Protein AF-A0AAN8EX16-F1 (afdb_monomer_lite)

Sequence (193 aa):
MLYLDGLKMSVTLWWCKFVRLVQGIEYEELHRLCTRYSKRKVLGVICAVIFVLYYLGISSGGEQLSKAGQCVRDRFKNWEQGVLDQSIGVDSSSVSFIGNGHIGVDINGELRVPSSASSVLDFGTGFKPFVDVEVTGTDSSAETTFTEFKAGRLRNIKCYVVDGECACVIRTSYAHRTKKELLVEEVKIVNPT

pLDDT: mean 81.12, std 16.57, range [33.16, 96.12]

InterPro domains:
  IPR018795 Uncharacterized protein KIAA2013-like [PF10222] (32-193)
  IPR018795 Uncharacterized protein KIAA2013-like [PTHR31386] (28-193)

Foldseek 3Di:
DPDPPVPVVVVVVVVVVVVVVVVPDDPVNVVVVCVVDDVVVVVVVVVVVVVVCVVVVVVPPPPPDDLQRVLQVVVCVVCVVCVVVVQKQKDVRAACKAAQLQWIQHNVQFIWGADPPDPDRIDTPPDRPDDDDDDPQFPDKDKMWMARNVVRKIWMWMWTQHPNDIKIWIWIWHQDNPPSPDTDIDIDIDDPD

Radius of gyration: 27.33 Å; chains: 1; bounding box: 47×54×84 Å

Organism: Trichostrongylus colubriformis (NCBI:txid6319)

Secondary structure (DSSP, 8-state):
---SHHHHHHHHHHHHHHHHHHHTS-HHHHHHHHHHS-HHHHHHHHHHHHHHHHHHHHHT------HHHHHHHHHHGGGHHHHHTT-EEEGGG----EE-SS-EE-TTS-EEEE-SSSSSSEEE-S---PPP---SS-SEEEEEEEEETTTTEEEEEEEEEETTEEEEEEEEEEE-SSSTT-EEEEEEEE---

Structure (mmCIF, N/CA/C/O backbone):
data_AF-A0AAN8EX16-F1
#
_entry.id   AF-A0AAN8EX16-F1
#
loop_
_atom_site.group_PDB
_atom_site.id
_atom_site.type_symbol
_atom_site.label_atom_id
_atom_site.label_alt_id
_atom_site.label_comp_id
_atom_site.label_asym_id
_atom_site.label_entity_id
_atom_site.label_seq_id
_atom_site.pdbx_PDB_ins_code
_atom_site.Cartn_x
_atom_site.Cartn_y
_atom_site.Cartn_z
_atom_site.occupancy
_atom_site.B_iso_or_equiv
_atom_site.auth_seq_id
_atom_site.auth_comp_id
_atom_site.auth_asym_id
_atom_site.auth_atom_id
_atom_site.pdbx_PDB_model_num
ATOM 1 N N . MET A 1 1 ? 4.136 -7.738 25.655 1.00 37.78 1 MET A N 1
ATOM 2 C CA . MET A 1 1 ? 4.006 -6.324 26.066 1.00 37.78 1 MET A CA 1
ATOM 3 C C . MET A 1 1 ? 2.597 -6.132 26.621 1.00 37.78 1 MET A C 1
ATOM 5 O O . MET A 1 1 ? 1.689 -5.757 25.900 1.00 37.78 1 MET A O 1
ATOM 9 N N . LEU A 1 2 ? 2.398 -6.545 27.875 1.00 34.28 2 LEU A N 1
ATOM 10 C CA . LEU A 1 2 ? 1.112 -6.597 28.584 1.00 34.28 2 LEU A CA 1
ATOM 11 C C . LEU A 1 2 ? 1.052 -5.407 29.546 1.00 34.28 2 LEU A C 1
ATOM 13 O O . LEU A 1 2 ? 1.485 -5.559 30.678 1.00 34.28 2 LEU A O 1
ATOM 17 N N . TYR A 1 3 ? 0.625 -4.218 29.109 1.00 34.28 3 TYR A N 1
ATOM 18 C CA . TYR A 1 3 ? 0.509 -3.074 30.035 1.00 34.28 3 TYR A CA 1
ATOM 19 C C . TYR A 1 3 ? -0.521 -1.993 29.649 1.00 34.28 3 TYR A C 1
ATOM 21 O O . TYR A 1 3 ? -0.420 -0.870 30.134 1.00 34.28 3 TYR A O 1
ATOM 29 N N . LEU A 1 4 ? -1.532 -2.291 28.816 1.00 37.19 4 LEU A N 1
ATOM 30 C CA . LEU A 1 4 ? -2.523 -1.275 28.398 1.00 37.19 4 LEU A CA 1
ATOM 31 C C . LEU A 1 4 ? -4.005 -1.621 28.632 1.00 37.19 4 LEU A C 1
ATOM 33 O O . LEU A 1 4 ? -4.840 -0.720 28.556 1.00 37.19 4 LEU A O 1
ATOM 37 N N . ASP A 1 5 ? -4.348 -2.844 29.044 1.00 36.97 5 ASP A N 1
ATOM 38 C CA . ASP A 1 5 ? -5.750 -3.198 29.344 1.00 36.97 5 ASP A CA 1
ATOM 39 C C . ASP A 1 5 ? -6.216 -2.771 30.750 1.00 36.97 5 ASP A C 1
ATOM 41 O O . ASP A 1 5 ? -7.412 -2.637 31.006 1.00 36.97 5 ASP A O 1
ATOM 45 N N . GLY A 1 6 ? -5.286 -2.453 31.658 1.00 33.16 6 GLY A N 1
ATOM 46 C CA . GLY A 1 6 ? -5.606 -2.023 33.026 1.00 33.16 6 GLY A CA 1
ATOM 47 C C . GLY A 1 6 ? -6.169 -0.598 33.147 1.00 33.16 6 GLY A C 1
ATOM 48 O O . GLY A 1 6 ? -6.842 -0.289 34.129 1.00 33.16 6 GLY A O 1
ATOM 49 N N . LEU A 1 7 ? -5.937 0.279 32.161 1.00 41.44 7 LEU A N 1
ATOM 50 C CA . LEU A 1 7 ? -6.370 1.682 32.244 1.00 41.44 7 LEU A CA 1
ATOM 51 C C . LEU A 1 7 ? -7.811 1.906 31.755 1.00 41.44 7 LEU A C 1
ATOM 53 O O . LEU A 1 7 ? -8.519 2.742 32.315 1.00 41.44 7 LEU A O 1
ATOM 57 N N . LYS A 1 8 ? -8.287 1.144 30.758 1.00 39.34 8 LYS A N 1
ATOM 58 C CA . LYS A 1 8 ? -9.652 1.298 30.210 1.00 39.34 8 LYS A CA 1
ATOM 59 C C . LYS A 1 8 ? -10.742 0.842 31.182 1.00 39.34 8 LYS A C 1
ATOM 61 O O . LYS A 1 8 ? -11.800 1.464 31.250 1.00 39.34 8 LYS A O 1
ATOM 66 N N . MET A 1 9 ? -10.470 -0.201 31.969 1.00 35.53 9 MET A N 1
ATOM 67 C CA . MET A 1 9 ? -11.416 -0.713 32.968 1.00 35.53 9 MET A CA 1
ATOM 68 C C . MET A 1 9 ? -11.512 0.200 34.204 1.00 35.53 9 MET A C 1
ATOM 70 O O . MET A 1 9 ? -12.530 0.215 34.887 1.00 35.53 9 MET A O 1
ATOM 74 N N . SER A 1 10 ? -10.482 1.016 34.459 1.00 53.75 10 SER A N 1
ATOM 75 C CA . SER A 1 10 ? -10.455 1.986 35.559 1.00 53.75 10 SER A CA 1
ATOM 76 C C . SER A 1 10 ? -11.430 3.144 35.332 1.00 53.75 10 SER A C 1
ATOM 78 O O . SER A 1 10 ? -12.204 3.476 36.226 1.00 53.75 10 SER A O 1
ATOM 80 N N . VAL A 1 11 ? -11.461 3.720 34.125 1.00 53.62 11 VAL A N 1
ATOM 81 C CA . VAL A 1 11 ? -12.208 4.959 33.836 1.00 53.62 11 VAL A CA 1
ATOM 82 C C . VAL A 1 11 ? -13.723 4.750 33.847 1.00 53.62 11 VAL A C 1
ATOM 84 O O . VAL A 1 11 ? -14.447 5.580 34.385 1.00 53.62 11 VAL A O 1
ATOM 87 N N . THR A 1 12 ? -14.224 3.632 33.318 1.00 57.03 12 THR A N 1
ATOM 88 C CA . THR A 1 12 ? -15.665 3.311 33.321 1.00 57.03 12 THR A CA 1
ATOM 89 C C . THR A 1 12 ? -16.183 3.007 34.726 1.00 57.03 12 THR A C 1
ATOM 91 O O . THR A 1 12 ? -17.258 3.479 35.101 1.00 57.03 12 THR A O 1
ATOM 94 N N . LEU A 1 13 ? -15.396 2.298 35.541 1.00 56.50 13 LEU A N 1
ATOM 95 C CA . LEU A 1 13 ? -15.676 2.092 36.965 1.00 56.50 13 LEU A CA 1
ATOM 96 C C . LEU A 1 13 ? -15.627 3.408 37.753 1.00 56.50 13 LEU A C 1
ATOM 98 O O . LEU A 1 13 ? -16.480 3.632 38.615 1.00 56.50 13 LEU A O 1
ATOM 102 N N . TRP A 1 14 ? -14.675 4.291 37.442 1.00 59.53 14 TRP A N 1
ATOM 103 C CA . TRP A 1 14 ? -14.586 5.627 38.035 1.00 59.53 14 TRP A CA 1
ATOM 104 C C . TRP A 1 14 ? -15.777 6.500 37.650 1.00 59.53 14 TRP A C 1
ATOM 106 O O . TRP A 1 14 ? -16.358 7.139 38.519 1.00 59.53 14 TRP A O 1
ATOM 116 N N . TRP A 1 15 ? -16.194 6.472 36.385 1.00 58.25 15 TRP A N 1
ATOM 117 C CA . TRP A 1 15 ? -17.336 7.233 35.888 1.00 58.25 15 TRP A CA 1
ATOM 118 C C . TRP A 1 15 ? -18.649 6.739 36.491 1.00 58.25 15 TRP A C 1
ATOM 120 O O . TRP A 1 15 ? -19.441 7.539 36.974 1.00 58.25 15 TRP A O 1
ATOM 130 N N . CYS A 1 16 ? -18.852 5.422 36.584 1.00 63.75 16 CYS A N 1
ATOM 131 C CA . CYS A 1 16 ? -20.027 4.860 37.252 1.00 63.75 16 CYS A CA 1
ATOM 132 C C . CYS A 1 16 ? -20.048 5.187 38.752 1.00 63.75 16 CYS A C 1
ATOM 134 O O . CYS A 1 16 ? -21.108 5.490 39.298 1.00 63.75 16 CYS A O 1
ATOM 136 N N . LYS A 1 17 ? -18.890 5.157 39.429 1.00 65.44 17 LYS A N 1
ATOM 137 C CA . LYS A 1 17 ? -18.785 5.586 40.831 1.00 65.44 17 LYS A CA 1
ATOM 138 C C . LYS A 1 17 ? -19.040 7.080 40.987 1.00 65.44 17 LYS A C 1
ATOM 140 O O . LYS A 1 17 ? -19.750 7.449 41.912 1.00 65.44 17 LYS A O 1
ATOM 145 N N . PHE A 1 18 ? -18.520 7.910 40.087 1.00 64.00 18 PHE A N 1
ATOM 146 C CA . PHE A 1 18 ? -18.718 9.356 40.085 1.00 64.00 18 PHE A CA 1
ATOM 147 C C . PHE A 1 18 ? -20.183 9.721 39.837 1.00 64.00 18 PHE A C 1
ATOM 149 O O . PHE A 1 18 ? -20.752 10.478 40.612 1.00 64.00 18 PHE A O 1
ATOM 156 N N . VAL A 1 19 ? -20.835 9.116 38.840 1.00 66.38 19 VAL A N 1
ATOM 157 C CA . VAL A 1 19 ? -22.266 9.315 38.560 1.00 66.38 19 VAL A CA 1
ATOM 158 C C . VAL A 1 19 ? -23.126 8.879 39.748 1.00 66.38 19 VAL A C 1
ATOM 160 O O . VAL A 1 19 ? -24.032 9.612 40.128 1.00 66.38 19 VAL A O 1
ATOM 163 N N . ARG A 1 20 ? -22.812 7.749 40.401 1.00 64.00 20 ARG A N 1
ATOM 164 C CA . ARG A 1 20 ? -23.506 7.330 41.634 1.00 64.00 20 ARG A CA 1
ATOM 165 C C . ARG A 1 20 ? -23.260 8.277 42.809 1.00 64.00 20 ARG A C 1
ATOM 167 O O . ARG A 1 20 ? -24.179 8.520 43.581 1.00 64.00 20 ARG A O 1
ATOM 174 N N . LEU A 1 21 ? -22.051 8.823 42.938 1.00 57.03 21 LEU A N 1
ATOM 175 C CA . LEU A 1 21 ? -21.720 9.829 43.951 1.00 57.03 21 LEU A CA 1
ATOM 176 C C . LEU A 1 21 ? -22.494 11.127 43.715 1.00 57.03 21 LEU A C 1
ATOM 178 O O . LEU A 1 21 ? -23.032 11.685 44.657 1.00 57.03 21 LEU A O 1
ATOM 182 N N . VAL A 1 22 ? -22.602 11.575 42.463 1.00 59.59 22 VAL A N 1
ATOM 183 C CA . VAL A 1 22 ? -23.343 12.788 42.090 1.00 59.59 22 VAL A CA 1
ATOM 184 C C . VAL A 1 22 ? -24.855 12.596 42.242 1.00 59.59 22 VAL A C 1
ATOM 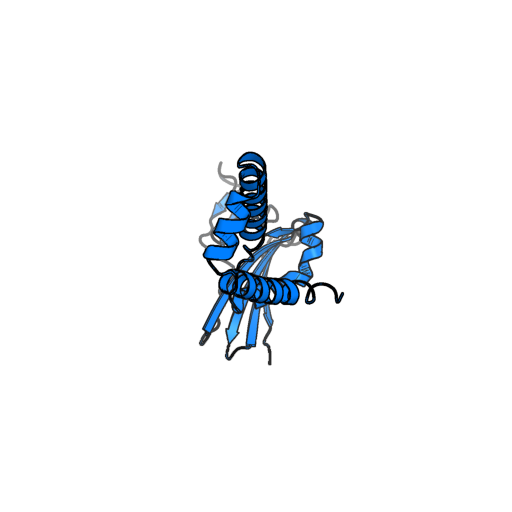186 O O . VAL A 1 22 ? -25.534 13.511 42.692 1.00 59.59 22 VAL A O 1
ATOM 189 N N . GLN A 1 23 ? -25.385 11.408 41.935 1.00 59.75 23 GLN A N 1
ATOM 190 C CA . GLN A 1 23 ? -26.802 11.078 42.139 1.00 59.75 23 GLN A CA 1
ATOM 191 C C . GLN A 1 23 ? -27.188 10.919 43.619 1.00 59.75 23 GLN A C 1
ATOM 193 O O . GLN A 1 23 ? -28.361 11.062 43.947 1.00 59.75 23 GLN A O 1
ATOM 198 N N . GLY A 1 24 ? -26.225 10.628 44.501 1.00 54.88 24 GLY A N 1
ATOM 199 C CA . GLY A 1 24 ? -26.438 10.503 45.946 1.00 54.88 24 GLY A CA 1
ATOM 200 C C . GLY A 1 24 ? -26.293 11.807 46.737 1.00 54.88 24 GLY A C 1
ATOM 201 O O . GLY A 1 24 ? -26.533 11.800 47.940 1.00 54.88 24 GLY A O 1
ATOM 202 N N . ILE A 1 25 ? -25.892 12.912 46.099 1.00 56.84 25 ILE A N 1
ATOM 203 C CA . ILE A 1 25 ? -25.796 14.217 46.761 1.00 56.84 25 ILE A CA 1
ATOM 204 C C . ILE A 1 25 ? -27.175 14.875 46.726 1.00 56.84 25 ILE A C 1
ATOM 206 O O . ILE A 1 25 ? -27.624 15.362 45.687 1.00 56.84 25 ILE A O 1
ATOM 210 N N . GLU A 1 26 ? -27.850 14.901 47.874 1.00 58.72 26 GLU A N 1
ATOM 211 C CA . GLU A 1 26 ? -29.081 15.668 48.044 1.00 58.72 26 GLU A CA 1
ATOM 212 C C . GLU A 1 26 ? -28.809 17.158 47.788 1.00 58.72 26 GLU A C 1
ATOM 214 O O . GLU A 1 26 ? -27.850 17.748 48.296 1.00 58.72 26 GLU A O 1
ATOM 219 N N . TYR A 1 27 ? -29.673 17.795 46.993 1.00 58.19 27 TYR A N 1
ATOM 220 C CA . TYR A 1 27 ? -29.536 19.198 46.585 1.00 58.19 27 TYR A CA 1
ATOM 221 C C . TYR A 1 27 ? -29.415 20.159 47.789 1.00 58.19 27 TYR A C 1
ATOM 223 O O . TYR A 1 27 ? -28.749 21.195 47.709 1.00 58.19 27 TYR A O 1
ATOM 231 N N . GLU A 1 28 ? -29.996 19.787 48.936 1.00 58.69 28 GLU A N 1
ATOM 232 C CA . GLU A 1 28 ? -29.883 20.531 50.193 1.00 58.69 28 GLU A CA 1
ATOM 233 C C . GLU A 1 28 ? -28.468 20.536 50.794 1.00 58.69 28 GLU A C 1
ATOM 235 O O . GLU A 1 28 ? -28.039 21.570 51.319 1.00 58.69 28 GLU A O 1
ATOM 240 N N . GLU A 1 29 ? -27.712 19.438 50.706 1.00 62.88 29 GLU A N 1
ATOM 241 C CA . GLU A 1 29 ? -26.330 19.392 51.206 1.00 62.88 29 GLU A CA 1
ATOM 242 C C . GLU A 1 29 ? -25.398 20.248 50.346 1.00 62.88 29 GLU A C 1
ATOM 244 O O . GLU A 1 29 ? -24.555 20.984 50.873 1.00 62.88 29 GLU A O 1
ATOM 249 N N . LEU A 1 30 ? -25.604 20.232 49.026 1.00 61.38 30 LEU A N 1
ATOM 250 C CA . LEU A 1 30 ? -24.857 21.067 48.087 1.00 61.38 30 LEU A CA 1
ATOM 251 C C . LEU A 1 30 ? -25.124 22.562 48.339 1.00 61.38 30 LEU A C 1
ATOM 253 O O . LEU A 1 30 ? -24.199 23.380 48.338 1.00 61.38 30 LEU A O 1
ATOM 257 N N . HIS A 1 31 ? -26.379 22.918 48.630 1.00 60.66 31 HIS A N 1
ATOM 258 C CA . HIS A 1 31 ? -26.771 24.285 48.967 1.00 60.66 31 HIS A CA 1
ATOM 259 C C . HIS A 1 31 ? -26.157 24.750 50.300 1.00 60.66 31 HIS A C 1
ATOM 261 O O . HIS A 1 31 ? -25.609 25.855 50.376 1.00 60.66 31 HIS A O 1
ATOM 267 N N . ARG A 1 32 ? -26.149 23.894 51.336 1.00 61.38 32 ARG A N 1
ATOM 268 C CA . ARG A 1 32 ? -25.500 24.200 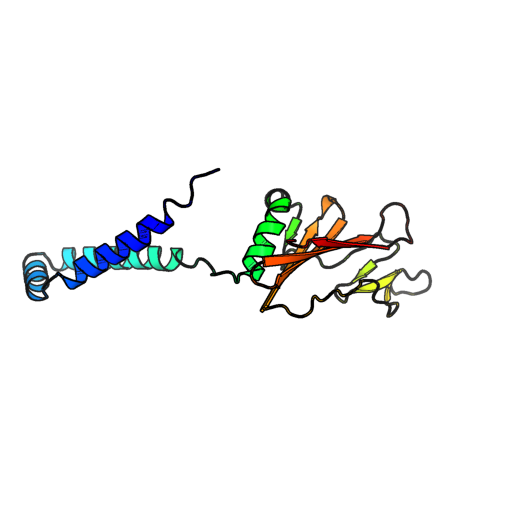52.627 1.00 61.38 32 ARG A CA 1
ATOM 269 C C . ARG A 1 32 ? -23.988 24.385 52.486 1.00 61.38 32 ARG A C 1
ATOM 271 O O . ARG A 1 32 ? -23.433 25.320 53.071 1.00 61.38 32 ARG A O 1
ATOM 278 N N . LEU A 1 33 ? -23.319 23.560 51.679 1.00 59.31 33 LEU A N 1
ATOM 279 C CA . LEU A 1 33 ? -21.891 23.714 51.381 1.00 59.31 33 LEU A CA 1
ATOM 280 C C . LEU A 1 33 ? -21.606 25.024 50.628 1.00 59.31 33 LEU A C 1
ATOM 282 O O . LEU A 1 33 ? -20.692 25.756 51.010 1.00 59.31 33 LEU A O 1
ATOM 286 N N . CYS A 1 34 ? -22.433 25.394 49.647 1.00 58.31 34 CYS A N 1
ATOM 287 C CA . CYS A 1 34 ? -22.319 26.674 48.938 1.00 58.31 34 CYS A CA 1
ATOM 288 C C . CYS A 1 34 ? -22.493 27.898 49.852 1.00 58.31 34 CYS A C 1
ATOM 290 O O . CYS A 1 34 ? -21.813 28.903 49.652 1.00 58.31 34 CYS A O 1
ATOM 292 N N . THR A 1 35 ? -23.350 27.827 50.876 1.00 61.25 35 THR A N 1
ATOM 293 C CA . THR A 1 35 ? -23.529 28.932 51.839 1.00 61.25 35 THR A CA 1
ATOM 294 C C . THR A 1 35 ? -22.402 29.064 52.868 1.00 61.25 35 THR A C 1
ATOM 296 O O . THR A 1 35 ? -22.185 30.154 53.394 1.00 61.25 35 THR A O 1
ATOM 299 N N . ARG A 1 36 ? -21.667 27.980 53.160 1.00 62.34 36 ARG A N 1
ATOM 300 C CA . ARG A 1 36 ? -20.617 27.957 54.196 1.00 62.34 36 ARG A CA 1
ATOM 301 C C . ARG A 1 36 ? -19.242 28.393 53.669 1.00 62.34 36 ARG A C 1
ATOM 303 O O . ARG A 1 36 ? -18.387 28.802 54.452 1.00 62.34 36 ARG A O 1
ATOM 310 N N . TYR A 1 37 ? -19.022 28.346 52.354 1.00 61.66 37 TYR A N 1
ATOM 311 C CA . TYR A 1 37 ? -17.766 28.748 51.718 1.00 61.66 37 TYR A CA 1
ATOM 312 C C . TYR A 1 37 ? -17.877 30.107 51.016 1.00 61.66 37 TYR A C 1
ATOM 314 O O . TYR A 1 37 ? -18.897 30.465 50.438 1.00 61.66 37 TYR A O 1
ATOM 322 N N . SER A 1 38 ? -16.787 30.882 51.031 1.00 72.56 38 SER A N 1
ATOM 323 C CA . SER A 1 38 ? -16.707 32.139 50.276 1.00 72.56 38 SER A CA 1
ATOM 324 C C . SER A 1 38 ? -16.980 31.883 48.791 1.00 72.56 38 SER A C 1
ATOM 326 O O . SER A 1 38 ? -16.349 31.005 48.197 1.00 72.56 38 SER A O 1
ATOM 328 N N . LYS A 1 39 ? -17.857 32.691 48.177 1.00 77.19 39 LYS A N 1
ATOM 329 C CA . LYS A 1 39 ? -18.249 32.608 46.753 1.00 77.19 39 LYS A CA 1
ATOM 330 C C . LYS A 1 39 ? -17.049 32.459 45.801 1.00 77.19 39 LYS A C 1
ATOM 332 O O . LYS A 1 39 ? -17.143 31.780 44.785 1.00 77.19 39 LYS A O 1
ATOM 337 N N . ARG A 1 40 ? -15.894 33.036 46.163 1.00 74.38 40 ARG A N 1
ATOM 338 C CA . ARG A 1 40 ? -14.637 32.954 45.395 1.00 74.38 40 ARG A CA 1
ATOM 339 C C . ARG A 1 40 ? -14.023 31.548 45.379 1.00 74.38 40 ARG A C 1
ATOM 341 O O . ARG A 1 40 ? -13.471 31.142 44.364 1.00 74.38 40 ARG A O 1
ATOM 348 N N . LYS A 1 41 ? -14.129 30.798 46.480 1.00 77.19 41 LYS A N 1
ATOM 349 C CA . LYS A 1 41 ? -13.607 29.424 46.585 1.00 77.19 41 LYS A CA 1
ATOM 350 C C . LYS A 1 41 ? -14.485 28.432 45.823 1.00 77.19 41 LYS A C 1
ATOM 352 O O . LYS A 1 41 ? -13.953 27.559 45.149 1.00 77.19 41 LYS A O 1
ATOM 357 N N . VAL A 1 42 ? -15.806 28.614 45.878 1.00 79.88 42 VAL A N 1
ATOM 358 C CA . VAL A 1 42 ? -16.767 27.784 45.130 1.00 79.88 42 VAL A CA 1
ATOM 359 C C . VAL A 1 42 ? -16.564 27.946 43.622 1.00 79.88 42 VAL A C 1
ATOM 361 O O . VAL A 1 42 ? -16.466 26.950 42.912 1.00 79.88 42 VAL A O 1
ATOM 364 N N . LEU A 1 43 ? -16.394 29.185 43.143 1.00 82.19 43 LEU A N 1
ATOM 365 C CA . LEU A 1 43 ? -16.099 29.450 41.732 1.00 82.19 43 LEU A CA 1
ATOM 366 C C . LEU A 1 43 ? -14.803 28.762 41.272 1.00 82.19 43 LEU A C 1
ATOM 368 O O . LEU A 1 43 ? -14.779 28.158 40.206 1.00 82.19 43 LEU A O 1
ATOM 372 N N . GLY A 1 44 ? -13.749 28.796 42.095 1.00 86.00 44 GLY A N 1
ATOM 373 C CA . GLY A 1 44 ? -12.485 28.119 41.792 1.00 86.00 44 GLY A CA 1
ATOM 374 C C . GLY A 1 44 ? -12.634 26.603 41.638 1.00 86.00 44 GLY A C 1
ATOM 375 O O . GLY A 1 44 ? -12.093 26.030 40.695 1.00 86.00 44 GLY A O 1
ATOM 376 N N . VAL A 1 45 ? -13.410 25.959 42.517 1.00 85.25 45 VAL A N 1
ATOM 377 C CA . VAL A 1 45 ? -13.681 24.513 42.434 1.00 85.25 45 VAL A CA 1
ATOM 378 C C . VAL A 1 45 ? -14.495 24.179 41.184 1.00 85.25 45 VAL A C 1
ATOM 380 O O . VAL A 1 45 ? -14.149 23.237 40.479 1.00 85.25 45 VAL A O 1
ATOM 383 N N . ILE A 1 46 ? -15.522 24.969 40.860 1.00 86.25 46 ILE A N 1
ATOM 384 C CA . ILE A 1 46 ? -16.329 24.764 39.647 1.00 86.25 46 ILE A CA 1
ATOM 385 C C . ILE A 1 46 ? -15.459 24.892 38.390 1.00 86.25 46 ILE A C 1
ATOM 387 O O . ILE A 1 46 ? -15.499 24.012 37.532 1.00 86.25 46 ILE A O 1
ATOM 391 N N . CYS A 1 47 ? -14.620 25.928 38.298 1.00 87.69 47 CYS A N 1
ATOM 392 C CA . CYS A 1 47 ? -13.702 26.099 37.170 1.00 87.69 47 CYS A CA 1
ATOM 393 C C . CYS A 1 47 ? -12.706 24.935 37.052 1.00 87.69 47 CYS A C 1
ATOM 395 O O . CYS A 1 47 ? -12.459 24.460 35.947 1.00 87.69 47 CYS A O 1
ATOM 397 N N . ALA A 1 48 ? -12.168 24.444 38.173 1.00 87.06 48 ALA A N 1
ATOM 398 C CA . ALA A 1 48 ? -11.266 23.295 38.177 1.00 87.06 48 ALA A CA 1
ATOM 399 C C . ALA A 1 48 ? -11.965 22.011 37.701 1.00 87.06 48 ALA A C 1
ATOM 401 O O . ALA A 1 48 ? -11.403 21.270 36.900 1.00 87.06 48 ALA A O 1
ATOM 402 N N . VAL A 1 49 ? -13.207 21.769 38.133 1.00 86.38 49 VAL A N 1
ATOM 403 C CA . VAL A 1 49 ? -14.003 20.619 37.679 1.00 86.38 49 VAL A CA 1
ATOM 404 C C . VAL A 1 49 ? -14.301 20.717 36.182 1.00 86.38 49 VAL A C 1
ATOM 406 O O . VAL A 1 49 ? -14.107 19.739 35.468 1.00 86.38 49 VAL A O 1
ATOM 409 N N . ILE A 1 50 ? -14.699 21.891 35.681 1.00 86.75 50 ILE A N 1
ATOM 410 C CA . ILE A 1 50 ? -14.936 22.109 34.244 1.00 86.75 50 ILE A CA 1
ATOM 411 C C . ILE A 1 50 ? -13.651 21.881 33.442 1.00 86.75 50 ILE A C 1
ATOM 413 O O . ILE A 1 50 ? -13.692 21.213 32.414 1.00 86.75 50 ILE A O 1
ATOM 417 N N . PHE A 1 51 ? -12.509 22.379 33.918 1.00 86.25 51 PHE A N 1
ATOM 418 C CA . PHE A 1 51 ? -11.214 22.175 33.268 1.00 86.25 51 PHE A CA 1
ATOM 419 C C . PHE A 1 51 ? -10.842 20.689 33.205 1.00 86.25 51 PHE A C 1
ATOM 421 O O . PHE A 1 51 ? -10.462 20.191 32.149 1.00 86.25 51 PHE A O 1
ATOM 428 N N . VAL A 1 52 ? -11.023 19.951 34.304 1.00 86.19 52 VAL A N 1
ATOM 429 C CA . VAL A 1 52 ? -10.775 18.503 34.340 1.00 86.19 52 VAL A CA 1
ATOM 430 C C . VAL A 1 52 ? -11.714 17.759 33.388 1.00 86.19 52 VAL A C 1
ATOM 432 O O . VAL A 1 52 ? -11.255 16.914 32.625 1.00 86.19 52 VAL A O 1
ATOM 435 N N . LEU A 1 53 ? -13.006 18.095 33.366 1.00 81.00 53 LEU A N 1
ATOM 436 C CA . LEU A 1 53 ? -13.972 17.479 32.453 1.00 81.00 53 LEU A CA 1
ATOM 437 C C . LEU A 1 53 ? -13.687 17.813 30.984 1.00 81.00 53 LEU A C 1
ATOM 439 O O . LEU A 1 53 ? -13.834 16.942 30.134 1.00 81.00 53 LEU A O 1
ATOM 443 N N . TYR A 1 54 ? -13.234 19.030 30.685 1.00 82.88 54 TYR A N 1
ATOM 444 C CA . TYR A 1 54 ? -12.826 19.437 29.341 1.00 82.88 54 TYR A CA 1
ATOM 445 C C . TYR A 1 54 ? -11.621 18.619 28.854 1.00 82.88 54 TYR A C 1
ATOM 447 O O . TYR A 1 54 ? -11.650 18.060 27.759 1.00 82.88 54 TYR A O 1
ATOM 455 N N . TYR A 1 55 ? -10.597 18.461 29.698 1.00 78.38 55 TYR A N 1
ATOM 456 C CA . TYR A 1 55 ? -9.420 17.651 29.371 1.00 78.38 55 TYR A CA 1
ATOM 457 C C . TYR A 1 55 ? -9.737 16.157 29.245 1.00 78.38 55 TYR A C 1
ATOM 459 O O . TYR A 1 55 ? -9.234 15.492 28.340 1.00 78.38 55 TYR A O 1
ATOM 467 N N . LEU A 1 56 ? -10.587 15.618 30.122 1.00 73.62 56 LEU A N 1
ATOM 468 C CA . LEU A 1 56 ? -10.992 14.212 30.061 1.00 73.62 56 LEU A CA 1
ATOM 469 C C . LEU A 1 56 ? -11.927 13.928 28.877 1.00 73.62 56 LEU A C 1
ATOM 471 O O . LEU A 1 56 ? -11.792 12.886 28.238 1.00 73.62 56 LEU A O 1
ATOM 475 N N . GLY A 1 57 ? -12.828 14.857 28.547 1.00 64.00 57 GLY A N 1
ATOM 476 C CA . GLY A 1 57 ? -13.742 14.745 27.411 1.00 64.00 57 GLY A CA 1
ATOM 477 C C . GLY A 1 57 ? -13.002 14.704 26.075 1.00 64.00 57 GLY A C 1
ATOM 478 O O . GLY A 1 57 ? -13.271 13.827 25.257 1.00 64.00 57 GLY A O 1
ATOM 479 N N . ILE A 1 58 ? -12.002 15.572 25.894 1.00 60.94 58 ILE A N 1
ATOM 480 C CA . ILE A 1 58 ? -11.173 15.617 24.677 1.00 60.94 58 ILE A CA 1
ATOM 481 C C . ILE A 1 58 ? -10.264 14.385 24.555 1.00 60.94 58 ILE A C 1
ATOM 483 O O . ILE A 1 58 ? -10.025 13.904 23.452 1.00 60.94 58 ILE A O 1
ATOM 487 N N . SER A 1 59 ? -9.804 13.817 25.673 1.00 54.69 59 SER A N 1
ATOM 488 C CA . SER A 1 59 ? -8.928 12.633 25.670 1.00 54.69 59 SER A CA 1
ATOM 489 C C . SER A 1 59 ? -9.660 11.316 25.348 1.00 54.69 59 SER A C 1
ATOM 491 O O . SER A 1 59 ? -9.036 10.307 25.027 1.00 54.69 59 SER A O 1
ATOM 493 N N . SER A 1 60 ? -10.997 11.301 25.408 1.00 52.44 60 SER A N 1
ATOM 494 C CA . SER A 1 60 ? -11.801 10.083 25.214 1.00 52.44 60 SER A CA 1
ATOM 495 C C . SER A 1 60 ? -12.183 9.773 23.760 1.00 52.44 60 SER A C 1
ATOM 497 O O . SER A 1 60 ? -12.836 8.760 23.507 1.00 52.44 60 SER A O 1
ATOM 499 N N . GLY A 1 61 ? -11.744 10.593 22.800 1.00 44.09 61 GLY A N 1
ATOM 500 C CA . GLY A 1 61 ? -11.957 10.394 21.364 1.00 44.09 61 GLY A CA 1
ATOM 501 C C . GLY A 1 61 ? -11.116 9.259 20.773 1.00 44.09 61 GLY A C 1
ATOM 502 O O . GLY A 1 61 ? -10.343 9.472 19.848 1.00 44.09 61 GLY A O 1
ATOM 503 N N . GLY A 1 62 ? -11.225 8.046 21.314 1.00 52.53 62 GLY A N 1
ATOM 504 C CA . GLY A 1 62 ? -10.732 6.858 20.630 1.00 52.53 62 GLY A CA 1
ATOM 505 C C . GLY A 1 62 ? -11.712 6.502 19.520 1.00 52.53 62 GLY A C 1
ATOM 506 O O . GLY A 1 62 ? -12.809 6.040 19.823 1.00 52.53 62 GLY A O 1
ATOM 507 N N . GLU A 1 63 ? -11.337 6.716 18.257 1.00 56.47 63 GLU A N 1
ATOM 508 C CA . GLU A 1 63 ? -12.135 6.263 17.115 1.00 56.47 63 GLU A CA 1
ATOM 509 C C . GLU A 1 63 ? -12.497 4.781 17.294 1.00 56.47 63 GLU A C 1
ATOM 511 O O . GLU A 1 63 ? -11.624 3.909 17.380 1.00 56.47 63 GLU A O 1
ATOM 516 N N . GLN A 1 64 ? -13.795 4.484 17.384 1.00 65.69 64 GLN A N 1
ATOM 517 C CA . GLN A 1 64 ? -14.279 3.112 17.308 1.00 65.69 64 GLN A CA 1
ATOM 518 C C . GLN A 1 64 ? -14.076 2.626 15.874 1.00 65.69 64 GLN A C 1
ATOM 520 O O . GLN A 1 64 ? -14.888 2.899 14.994 1.00 65.69 64 GLN A O 1
ATOM 525 N N . LEU A 1 65 ? -12.978 1.908 15.628 1.00 80.50 65 LEU A N 1
ATOM 526 C CA . LEU A 1 65 ? -12.781 1.251 14.342 1.00 80.50 65 LEU A CA 1
ATOM 527 C C . LEU A 1 65 ? -13.789 0.116 14.179 1.00 80.50 65 LEU A C 1
ATOM 529 O O . LEU A 1 65 ? -13.991 -0.683 15.101 1.00 80.50 65 LEU A O 1
ATOM 533 N N . SER A 1 66 ? -14.352 0.019 12.973 1.00 89.62 66 SER A N 1
ATOM 534 C CA . SER A 1 66 ? -15.125 -1.140 12.528 1.00 89.62 66 SER A CA 1
ATOM 535 C C . SER A 1 66 ? -14.302 -2.426 12.674 1.00 89.62 66 SER A C 1
ATOM 537 O O . SER A 1 66 ? -13.070 -2.383 12.690 1.00 89.62 66 SER A O 1
ATOM 539 N N . LYS A 1 67 ? -14.963 -3.589 12.749 1.00 90.88 67 LYS A N 1
ATOM 540 C CA . LYS A 1 67 ? -14.265 -4.887 12.804 1.00 90.88 67 LYS A CA 1
ATOM 541 C C . LYS A 1 67 ? -13.281 -5.052 11.639 1.00 90.88 67 LYS A C 1
ATOM 543 O O . LYS A 1 67 ? -12.125 -5.382 11.871 1.00 90.88 67 LYS A O 1
ATOM 548 N N . ALA A 1 68 ? -13.697 -4.719 10.414 1.00 91.94 68 ALA A N 1
ATOM 549 C CA . ALA A 1 68 ? -12.805 -4.732 9.255 1.00 91.94 68 ALA A CA 1
ATOM 550 C C . ALA A 1 68 ? -11.615 -3.769 9.425 1.00 91.94 68 ALA A C 1
ATOM 552 O O . ALA A 1 68 ? -10.481 -4.131 9.119 1.00 91.94 68 ALA A O 1
ATOM 553 N N . GLY A 1 69 ? -11.841 -2.570 9.975 1.00 93.06 69 GLY A N 1
ATOM 554 C CA . GLY A 1 69 ? -10.772 -1.618 10.287 1.00 93.06 69 GLY A CA 1
ATOM 555 C C . GLY A 1 69 ? -9.784 -2.149 11.331 1.00 93.06 69 GLY A C 1
ATOM 556 O O . GLY A 1 69 ? -8.581 -1.918 11.216 1.00 93.06 69 GLY A O 1
ATOM 557 N N . GLN A 1 70 ? -10.263 -2.910 12.319 1.00 93.00 70 GLN A N 1
ATOM 558 C CA . GLN A 1 70 ? -9.403 -3.613 13.275 1.00 93.00 70 GLN A CA 1
ATOM 559 C C . GLN A 1 70 ? -8.572 -4.698 12.577 1.00 93.00 70 GLN A C 1
ATOM 561 O O . GLN A 1 70 ? -7.361 -4.720 12.778 1.00 93.00 70 GLN A O 1
ATOM 566 N N . CYS A 1 71 ? -9.167 -5.501 11.682 1.00 93.31 71 CYS A N 1
ATOM 567 C CA . CYS A 1 71 ? -8.436 -6.491 10.877 1.00 93.31 71 CYS A CA 1
ATOM 568 C C . CYS A 1 71 ? -7.299 -5.840 10.069 1.00 93.31 71 CYS A C 1
ATOM 570 O O . CYS A 1 71 ? -6.162 -6.318 10.080 1.00 93.31 71 CYS A O 1
ATOM 572 N N . VAL A 1 72 ? -7.592 -4.724 9.386 1.00 94.75 72 VAL A N 1
ATOM 573 C CA . VAL A 1 72 ? -6.589 -3.968 8.621 1.00 94.75 72 VAL A CA 1
ATOM 574 C C . VAL A 1 72 ? -5.475 -3.481 9.540 1.00 94.75 72 VAL A C 1
ATOM 576 O O . VAL A 1 72 ? -4.302 -3.706 9.246 1.00 94.75 72 VAL A O 1
ATOM 579 N N . ARG A 1 73 ? -5.826 -2.861 10.672 1.00 93.31 73 ARG A N 1
ATOM 580 C CA . ARG A 1 73 ? -4.857 -2.350 11.647 1.00 93.31 73 ARG A CA 1
ATOM 581 C C . ARG A 1 73 ? -3.966 -3.460 12.196 1.00 93.31 73 ARG A C 1
ATOM 583 O O . ARG A 1 73 ? -2.751 -3.293 12.243 1.00 93.31 73 ARG A O 1
ATOM 590 N N . ASP A 1 74 ? -4.546 -4.589 12.587 1.00 92.81 74 ASP A N 1
ATOM 591 C CA . ASP A 1 74 ? -3.797 -5.730 13.108 1.00 92.81 74 ASP A CA 1
ATOM 592 C C . ASP A 1 74 ? -2.845 -6.298 12.065 1.00 92.81 74 ASP A C 1
ATOM 594 O O . ASP A 1 74 ? -1.706 -6.645 12.384 1.00 92.81 74 ASP A O 1
ATOM 598 N N . ARG A 1 75 ? -3.261 -6.319 10.796 1.00 92.56 75 ARG A N 1
ATOM 599 C CA . ARG A 1 75 ? -2.374 -6.730 9.715 1.00 92.56 75 ARG A CA 1
ATOM 600 C C . ARG A 1 75 ? -1.260 -5.717 9.477 1.00 92.56 75 ARG A C 1
ATOM 602 O O . ARG A 1 75 ? -0.109 -6.120 9.293 1.00 92.56 75 ARG A O 1
ATOM 609 N N . PHE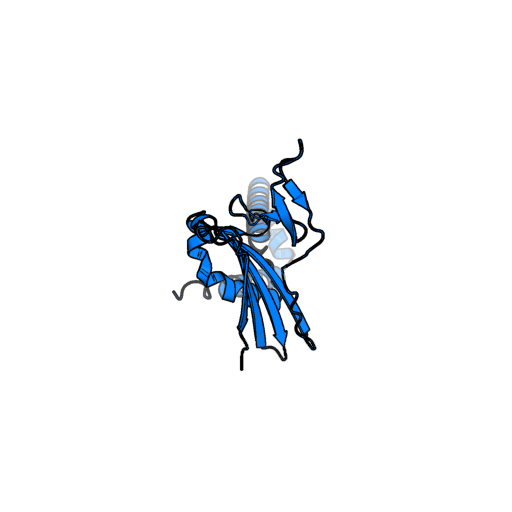 A 1 76 ? -1.590 -4.430 9.519 1.00 93.50 76 PHE A N 1
ATOM 610 C CA . PHE A 1 76 ? -0.671 -3.322 9.293 1.00 93.50 76 PHE A CA 1
ATOM 611 C C . PHE A 1 76 ? 0.426 -3.207 10.365 1.00 93.50 76 PHE A C 1
ATOM 613 O O . PHE A 1 76 ? 1.517 -2.739 10.052 1.00 93.50 76 PHE A O 1
ATOM 620 N N . LYS A 1 77 ? 0.217 -3.727 11.586 1.00 93.12 77 LYS A N 1
ATOM 621 C CA . LYS A 1 77 ? 1.232 -3.748 12.666 1.00 93.12 77 LYS A CA 1
ATOM 622 C C . LYS A 1 77 ? 2.600 -4.290 12.237 1.00 93.12 77 LYS A C 1
ATOM 624 O O . LYS A 1 77 ? 3.621 -3.841 12.745 1.00 93.12 77 LYS A O 1
ATOM 629 N N . ASN A 1 78 ? 2.650 -5.202 11.262 1.00 90.00 78 ASN A N 1
ATOM 630 C CA . ASN A 1 78 ? 3.918 -5.732 10.738 1.00 90.00 78 ASN A CA 1
ATOM 631 C C . ASN A 1 78 ? 4.806 -4.663 10.066 1.00 90.00 78 ASN A C 1
ATOM 633 O O . ASN A 1 78 ? 5.991 -4.902 9.851 1.00 90.00 78 ASN A O 1
ATOM 637 N N . TRP A 1 79 ? 4.243 -3.499 9.738 1.00 91.81 79 TRP A N 1
ATOM 638 C CA . TRP A 1 79 ? 4.912 -2.375 9.084 1.00 91.81 79 TRP A CA 1
ATOM 639 C C . TRP A 1 79 ? 5.009 -1.127 9.972 1.00 91.81 79 TRP A C 1
ATOM 641 O O . TRP A 1 79 ? 5.552 -0.116 9.535 1.00 91.81 79 TRP A O 1
ATOM 651 N N . GLU A 1 80 ? 4.546 -1.192 11.223 1.00 89.88 80 GLU A N 1
ATOM 652 C CA . GLU A 1 80 ? 4.503 -0.044 12.140 1.00 89.88 80 GLU A CA 1
ATOM 653 C C . GLU A 1 80 ? 5.895 0.548 12.395 1.00 89.88 80 GLU A C 1
ATOM 655 O O . GLU A 1 80 ? 6.067 1.766 12.368 1.00 89.88 80 GLU A O 1
ATOM 660 N N . GLN A 1 81 ? 6.917 -0.306 12.516 1.00 89.25 81 GLN A N 1
ATOM 661 C CA . GLN A 1 81 ? 8.302 0.150 12.626 1.00 89.25 81 GLN A CA 1
ATOM 662 C C . GLN A 1 81 ? 8.709 1.009 11.421 1.00 89.25 81 GLN A C 1
ATOM 664 O O . GLN A 1 81 ? 9.270 2.083 11.584 1.00 89.25 81 GLN A O 1
ATOM 669 N N . GLY A 1 82 ? 8.353 0.596 10.202 1.00 86.56 82 GLY A N 1
ATOM 670 C CA . GLY A 1 82 ? 8.690 1.351 8.996 1.00 86.56 82 GLY A CA 1
ATOM 671 C C . GLY A 1 82 ? 8.035 2.736 8.937 1.00 86.56 82 GLY A C 1
ATOM 672 O O . GLY A 1 82 ? 8.620 3.646 8.342 1.00 86.56 82 GLY A O 1
ATOM 673 N N . VAL A 1 83 ? 6.868 2.904 9.569 1.00 89.19 83 VAL A N 1
ATOM 674 C CA . VAL A 1 83 ? 6.185 4.200 9.728 1.00 89.19 83 VAL A CA 1
ATOM 675 C C . VAL A 1 83 ? 6.937 5.090 10.716 1.00 89.19 83 VAL A C 1
ATOM 677 O O . VAL A 1 83 ? 7.191 6.254 10.409 1.00 89.19 83 VAL A O 1
ATOM 680 N N . LEU A 1 84 ? 7.349 4.545 11.867 1.00 89.62 84 LEU A N 1
ATOM 681 C CA . LEU A 1 84 ? 8.149 5.273 12.864 1.00 89.62 84 LEU A CA 1
ATOM 682 C C . LEU A 1 84 ? 9.481 5.756 12.276 1.00 89.62 84 LEU A C 1
ATOM 684 O O . LEU A 1 84 ? 9.916 6.875 12.541 1.00 89.62 84 LEU A O 1
ATOM 688 N N . ASP A 1 85 ? 10.078 4.940 11.410 1.00 92.38 85 ASP A N 1
ATOM 689 C CA . ASP A 1 85 ? 11.336 5.228 10.724 1.00 92.38 85 ASP A CA 1
ATOM 690 C C . ASP A 1 85 ? 11.172 6.195 9.530 1.00 92.38 85 ASP A C 1
ATOM 692 O O . ASP A 1 85 ? 12.131 6.415 8.786 1.00 92.38 85 ASP A O 1
ATOM 696 N N . GLN A 1 86 ? 9.956 6.706 9.279 1.00 87.56 86 GLN A N 1
ATOM 697 C CA . GLN A 1 86 ? 9.583 7.533 8.116 1.00 87.56 86 GLN A CA 1
ATOM 698 C C . GLN A 1 86 ? 9.920 6.895 6.756 1.00 87.56 86 GLN A C 1
ATOM 700 O O . GLN A 1 86 ? 10.058 7.565 5.734 1.00 87.56 86 GLN A O 1
ATOM 705 N N . SER A 1 87 ? 10.057 5.570 6.725 1.00 90.06 87 SER A N 1
ATOM 706 C CA . SER A 1 87 ? 10.316 4.809 5.501 1.00 90.06 87 SER A CA 1
ATOM 707 C C . SER A 1 87 ? 9.037 4.378 4.785 1.00 90.06 87 SER A C 1
ATOM 709 O O . SER A 1 87 ? 9.106 3.925 3.639 1.00 90.06 87 SER A O 1
ATOM 711 N N . ILE A 1 88 ? 7.891 4.544 5.452 1.00 94.12 88 ILE A N 1
ATOM 712 C CA . ILE A 1 88 ? 6.558 4.225 4.957 1.00 94.12 88 ILE A CA 1
ATOM 713 C C . ILE A 1 88 ? 5.654 5.452 5.082 1.00 94.12 88 ILE A C 1
ATOM 715 O O . ILE A 1 88 ? 5.519 6.007 6.169 1.00 94.12 88 ILE A O 1
ATOM 719 N N . GLY A 1 89 ? 5.022 5.844 3.976 1.00 91.56 89 GLY A N 1
ATOM 720 C CA . GLY A 1 89 ? 3.946 6.837 3.953 1.00 91.56 89 GLY A CA 1
ATOM 721 C C . GLY A 1 89 ? 2.593 6.138 3.908 1.00 91.56 89 GLY A C 1
ATOM 722 O O . GLY A 1 89 ? 2.397 5.270 3.063 1.00 91.56 89 GLY A O 1
ATOM 723 N N . VAL A 1 90 ? 1.676 6.493 4.804 1.00 91.81 90 VAL A N 1
ATOM 724 C CA . VAL A 1 90 ? 0.344 5.880 4.955 1.00 91.81 90 VAL A CA 1
ATOM 725 C C . VAL A 1 90 ? -0.737 6.874 4.540 1.00 91.81 90 VAL A C 1
ATOM 727 O O . VAL A 1 90 ? -0.627 8.066 4.847 1.00 91.81 90 VAL A O 1
ATOM 730 N N . ASP A 1 91 ? -1.762 6.385 3.846 1.00 84.44 91 ASP A N 1
ATOM 731 C CA . ASP A 1 91 ? -2.944 7.128 3.400 1.00 84.44 91 ASP A CA 1
ATOM 732 C C . ASP A 1 91 ? -2.578 8.475 2.749 1.00 84.44 91 ASP A C 1
ATOM 734 O O . ASP A 1 91 ? -2.000 8.494 1.663 1.00 84.44 91 ASP A O 1
ATOM 738 N N . SER A 1 92 ? -2.838 9.609 3.406 1.00 84.75 92 SER A N 1
ATOM 739 C CA . SER A 1 92 ? -2.558 10.953 2.871 1.00 84.75 92 SER A CA 1
ATOM 740 C C . SER A 1 92 ? -1.071 11.254 2.657 1.00 84.75 92 SER A C 1
ATOM 742 O O . SER A 1 92 ? -0.728 12.119 1.856 1.00 84.75 92 SER A O 1
ATOM 744 N N . SER A 1 93 ? -0.187 10.543 3.359 1.00 85.19 93 SER A N 1
ATOM 745 C CA . SER A 1 93 ? 1.267 10.626 3.174 1.00 85.19 93 SER A CA 1
ATOM 746 C C . SER A 1 93 ? 1.809 9.572 2.204 1.00 85.19 93 SER A C 1
ATOM 748 O O . SER A 1 93 ? 3.001 9.573 1.893 1.00 85.19 93 SER A O 1
ATOM 750 N N . SER A 1 94 ? 0.953 8.664 1.724 1.00 89.12 94 SER A N 1
ATOM 751 C CA . SER A 1 94 ? 1.319 7.696 0.694 1.00 89.12 94 SER A CA 1
ATOM 752 C C . SER A 1 94 ? 1.382 8.366 -0.678 1.00 89.12 94 SER A C 1
ATOM 754 O O . SER A 1 94 ? 0.643 9.300 -0.988 1.00 89.12 94 SER A O 1
ATOM 756 N N . VAL A 1 95 ? 2.280 7.870 -1.524 1.00 88.81 95 VAL A N 1
ATOM 757 C CA . VAL A 1 95 ? 2.386 8.290 -2.921 1.00 88.81 95 VAL A CA 1
ATOM 758 C C . VAL A 1 95 ? 1.921 7.133 -3.790 1.00 88.81 95 VAL A C 1
ATOM 760 O O . VAL A 1 95 ? 2.605 6.114 -3.901 1.00 88.81 95 VAL A O 1
ATOM 763 N N . SER A 1 96 ? 0.759 7.310 -4.419 1.00 86.88 96 SER A N 1
ATOM 764 C CA . SER A 1 96 ? 0.131 6.338 -5.326 1.00 86.88 96 SER A CA 1
ATOM 765 C C . SER A 1 96 ? 0.721 6.422 -6.739 1.00 86.88 96 SER A C 1
ATOM 767 O O . SER A 1 96 ? 0.005 6.546 -7.723 1.00 86.88 96 SER A O 1
ATOM 769 N N . PHE A 1 97 ? 2.050 6.414 -6.831 1.00 90.12 97 PHE A N 1
ATOM 770 C CA . PHE A 1 97 ? 2.790 6.385 -8.088 1.00 90.12 97 PHE A CA 1
ATOM 771 C C . PHE A 1 97 ? 3.894 5.337 -7.996 1.00 90.12 97 PHE A C 1
ATOM 773 O O . PHE A 1 97 ? 4.615 5.259 -6.999 1.00 90.12 97 PHE A O 1
ATOM 780 N N . ILE A 1 98 ? 4.046 4.549 -9.055 1.00 93.56 98 ILE A N 1
ATOM 781 C CA . ILE A 1 98 ? 5.082 3.524 -9.165 1.00 93.56 98 ILE A CA 1
ATOM 782 C C . ILE A 1 98 ? 5.832 3.760 -10.463 1.00 93.56 98 ILE A C 1
ATOM 784 O O . ILE A 1 98 ? 5.208 3.845 -11.511 1.00 93.56 98 ILE A O 1
ATOM 788 N N . GLY A 1 99 ? 7.161 3.790 -10.438 1.00 93.50 99 GLY A N 1
ATOM 789 C CA . GLY A 1 99 ? 7.929 3.889 -11.673 1.00 93.50 99 GLY A CA 1
ATOM 790 C C . GLY A 1 99 ? 9.408 3.590 -11.500 1.00 93.50 99 GLY A C 1
ATOM 791 O O . GLY A 1 99 ? 9.948 3.633 -10.395 1.00 93.50 99 GLY A O 1
ATOM 792 N N . ASN A 1 100 ? 10.062 3.275 -12.615 1.00 93.38 100 ASN A N 1
ATOM 793 C CA . ASN A 1 100 ? 11.505 3.016 -12.691 1.00 93.38 100 ASN A CA 1
ATOM 794 C C . ASN A 1 100 ? 12.217 3.917 -13.723 1.00 93.38 100 ASN A C 1
ATOM 796 O O . ASN A 1 100 ? 13.357 3.644 -14.094 1.00 93.38 100 ASN A O 1
ATOM 800 N N . GLY A 1 101 ? 11.536 4.955 -14.223 1.00 89.94 101 GLY A N 1
ATOM 801 C CA . GLY A 1 101 ? 12.025 5.852 -15.278 1.00 89.94 101 GLY A CA 1
ATOM 802 C C . GLY A 1 101 ? 11.854 5.323 -16.709 1.00 89.94 101 GLY A C 1
ATOM 803 O O . GLY A 1 101 ? 12.004 6.092 -17.652 1.00 89.94 101 GLY A O 1
ATOM 804 N N . HIS A 1 102 ? 11.513 4.043 -16.882 1.00 91.62 102 HIS A N 1
ATOM 805 C CA . HIS A 1 102 ? 11.197 3.426 -18.178 1.00 91.62 102 HIS A CA 1
ATOM 806 C C . HIS A 1 102 ? 9.716 3.107 -18.341 1.00 91.62 102 HIS A C 1
ATOM 808 O O . HIS A 1 102 ? 9.202 3.147 -19.450 1.00 91.62 102 HIS A O 1
ATOM 814 N N . ILE A 1 103 ? 9.043 2.795 -17.243 1.00 93.38 103 ILE A N 1
ATOM 815 C CA . ILE A 1 103 ? 7.598 2.655 -17.149 1.00 93.38 103 ILE A CA 1
ATOM 816 C C . ILE A 1 103 ? 7.148 3.292 -15.839 1.00 93.38 103 ILE A C 1
ATOM 818 O O . ILE A 1 103 ? 7.902 3.333 -14.855 1.00 93.38 103 ILE A O 1
ATOM 822 N N . GLY A 1 104 ? 5.920 3.790 -15.830 1.00 93.81 104 GLY A N 1
ATOM 823 C CA . GLY A 1 104 ? 5.277 4.318 -14.640 1.00 93.81 104 GLY A CA 1
ATOM 824 C C . GLY A 1 104 ? 3.809 3.935 -14.600 1.00 93.81 104 GLY A C 1
ATOM 825 O O . GLY A 1 104 ? 3.210 3.672 -15.633 1.00 93.81 104 GLY A O 1
ATOM 826 N N . VAL A 1 105 ? 3.226 3.907 -13.413 1.00 94.19 105 VAL A N 1
ATOM 827 C CA . VAL A 1 105 ? 1.783 3.841 -13.222 1.00 94.19 105 VAL A CA 1
ATOM 828 C C . VAL A 1 105 ? 1.378 5.050 -12.400 1.00 94.19 105 VAL A C 1
ATOM 830 O O . VAL A 1 105 ? 1.970 5.307 -11.347 1.00 94.19 105 VAL A O 1
ATOM 833 N N . ASP A 1 106 ? 0.427 5.817 -12.921 1.00 90.62 106 ASP A N 1
ATOM 834 C CA . ASP A 1 106 ? -0.051 7.034 -12.275 1.00 90.62 106 ASP A CA 1
ATOM 835 C C . ASP A 1 106 ? -1.089 6.772 -11.178 1.00 90.62 106 ASP A C 1
ATOM 837 O O . ASP A 1 106 ? -1.466 5.635 -10.886 1.00 90.62 106 ASP A O 1
ATOM 841 N N . ILE A 1 107 ? -1.570 7.865 -10.583 1.00 88.69 107 ILE A N 1
ATOM 842 C CA . ILE A 1 107 ? -2.589 7.854 -9.530 1.00 88.69 107 ILE A CA 1
ATOM 843 C C . ILE A 1 107 ? -3.924 7.239 -9.976 1.00 88.69 107 ILE A C 1
ATOM 845 O O . ILE A 1 107 ? -4.718 6.842 -9.130 1.00 88.69 107 ILE A O 1
ATOM 849 N N . ASN A 1 108 ? -4.182 7.152 -11.286 1.00 89.38 108 ASN A N 1
ATOM 850 C CA . ASN A 1 108 ? -5.396 6.559 -11.846 1.00 89.38 108 ASN A CA 1
ATOM 851 C C . ASN A 1 108 ? -5.231 5.057 -12.125 1.00 89.38 108 ASN A C 1
ATOM 853 O O . ASN A 1 108 ? -6.163 4.412 -12.630 1.00 89.38 108 ASN A O 1
ATOM 857 N N . GLY A 1 109 ? -4.049 4.509 -11.828 1.00 90.56 109 GLY A N 1
ATOM 858 C CA . GLY A 1 109 ? -3.677 3.139 -12.134 1.00 90.56 109 GLY A CA 1
ATOM 859 C C . GLY A 1 109 ? -3.366 2.916 -13.613 1.00 90.56 109 GLY A C 1
ATOM 860 O O . GLY A 1 109 ? -3.373 1.768 -14.044 1.00 90.56 109 GLY A O 1
ATOM 861 N N . GLU A 1 110 ? -3.137 3.966 -14.408 1.00 94.25 110 GLU A N 1
ATOM 862 C CA . GLU A 1 110 ? -2.843 3.834 -15.837 1.00 94.25 110 GLU A CA 1
ATOM 863 C C . GLU A 1 110 ? -1.337 3.690 -16.083 1.00 94.25 110 GLU A C 1
ATOM 865 O O . GLU A 1 110 ? -0.529 4.456 -15.552 1.00 94.25 110 GLU A O 1
ATOM 870 N N . LEU A 1 111 ? -0.954 2.716 -16.914 1.00 94.12 111 LEU A N 1
ATOM 871 C CA . LEU A 1 111 ? 0.418 2.532 -17.368 1.00 94.12 111 LEU A CA 1
ATOM 872 C C . LEU A 1 111 ? 0.817 3.680 -18.301 1.00 94.12 111 LEU A C 1
ATOM 874 O O . LEU A 1 111 ? 0.159 3.959 -19.308 1.00 94.12 111 LEU A O 1
ATOM 878 N N . ARG A 1 112 ? 1.953 4.291 -17.987 1.00 92.81 112 ARG A N 1
ATOM 879 C CA . ARG A 1 112 ? 2.576 5.392 -18.712 1.00 92.81 112 ARG A CA 1
ATOM 880 C C . ARG A 1 112 ? 3.967 4.992 -19.172 1.00 92.81 112 ARG A C 1
ATOM 882 O O . ARG A 1 112 ? 4.721 4.350 -18.435 1.00 92.81 112 ARG A O 1
ATOM 889 N N . VAL A 1 113 ? 4.305 5.385 -20.393 1.00 91.56 113 VAL A N 1
ATOM 890 C CA . VAL A 1 113 ? 5.579 5.061 -21.043 1.00 91.56 113 VAL A CA 1
ATOM 891 C C . VAL A 1 113 ? 6.232 6.366 -21.511 1.00 91.56 113 VAL A C 1
ATOM 893 O O . VAL A 1 113 ? 5.532 7.247 -22.017 1.00 91.56 113 VAL A O 1
ATOM 896 N N . PRO A 1 114 ? 7.554 6.539 -21.334 1.00 87.69 114 PRO A N 1
ATOM 897 C CA . PRO A 1 114 ? 8.267 7.709 -21.817 1.00 87.69 114 PRO A CA 1
ATOM 898 C C . PRO A 1 114 ? 8.204 7.776 -23.344 1.00 87.69 114 PRO A C 1
ATOM 900 O O . PRO A 1 114 ? 8.391 6.774 -24.037 1.00 87.69 114 PRO A O 1
ATOM 903 N N . SER A 1 115 ? 7.972 8.973 -23.878 1.00 81.94 115 SER A N 1
ATOM 904 C CA . SER A 1 115 ? 8.007 9.209 -25.321 1.00 81.94 115 SER A CA 1
ATOM 905 C C . SER A 1 115 ? 9.390 9.691 -25.735 1.00 81.94 115 SER A C 1
ATOM 907 O O . SER A 1 115 ? 9.906 10.667 -25.198 1.00 81.94 115 SER A O 1
ATOM 909 N N . SER A 1 116 ? 9.998 9.030 -26.719 1.00 71.19 116 SER A N 1
ATOM 910 C CA . SER A 1 116 ? 11.275 9.471 -27.300 1.00 71.19 116 SER A CA 1
ATOM 911 C C . SER A 1 116 ? 11.099 10.489 -28.435 1.00 71.19 116 SER A C 1
ATOM 913 O O . SER A 1 116 ? 12.081 11.067 -28.889 1.00 71.19 116 SER A O 1
ATOM 915 N N . ALA A 1 117 ? 9.869 10.674 -28.927 1.00 67.75 117 ALA A N 1
ATOM 916 C CA . ALA A 1 117 ? 9.591 11.333 -30.206 1.00 67.75 117 ALA A CA 1
ATOM 917 C C . ALA A 1 117 ? 8.784 12.641 -30.089 1.00 67.75 117 ALA A C 1
ATOM 919 O O . ALA A 1 117 ? 8.503 13.273 -31.105 1.00 67.75 117 ALA A O 1
ATOM 920 N N . SER A 1 118 ? 8.402 13.066 -28.880 1.00 62.75 118 SER A N 1
ATOM 921 C CA . SER A 1 118 ? 7.540 14.238 -28.661 1.00 62.75 118 SER A CA 1
ATOM 922 C C . SER A 1 118 ? 8.050 15.147 -27.545 1.00 62.75 118 SER A C 1
ATOM 924 O O . SER A 1 118 ? 8.752 14.694 -26.650 1.00 62.75 118 SER A O 1
ATOM 926 N N . SER A 1 119 ? 7.602 16.406 -27.530 1.00 70.50 119 SER A N 1
ATOM 927 C CA . SER A 1 119 ? 7.799 17.374 -26.434 1.00 70.50 119 SER A CA 1
ATOM 928 C C . SER A 1 119 ? 7.126 16.986 -25.105 1.00 70.50 119 SER A C 1
ATOM 930 O O . SER A 1 119 ? 7.188 17.744 -24.139 1.00 70.50 119 SER A O 1
ATOM 932 N N . VAL A 1 120 ? 6.456 15.833 -25.059 1.00 69.31 120 VAL A N 1
ATOM 933 C CA . VAL A 1 120 ? 5.777 15.285 -23.885 1.00 69.31 120 VAL A CA 1
ATOM 934 C C . VAL A 1 120 ? 6.674 14.223 -23.249 1.00 69.31 120 VAL A C 1
ATOM 936 O O . VAL A 1 120 ? 7.142 13.322 -23.944 1.00 69.31 120 VAL A O 1
ATOM 939 N N . LEU A 1 121 ? 6.909 14.345 -21.939 1.00 78.12 121 LEU A N 1
ATOM 940 C CA . LEU A 1 121 ? 7.832 13.495 -21.172 1.00 78.12 121 LEU A CA 1
ATOM 941 C C . LEU A 1 121 ? 7.379 12.026 -21.102 1.00 78.12 121 LEU A C 1
ATOM 943 O O . LEU A 1 121 ? 8.209 11.121 -21.043 1.00 78.12 121 LEU A O 1
ATOM 947 N N . ASP A 1 122 ? 6.072 11.786 -21.159 1.00 84.19 122 ASP A N 1
ATOM 948 C CA . ASP A 1 122 ? 5.450 10.468 -21.119 1.00 84.19 122 ASP A CA 1
ATOM 949 C C . ASP A 1 122 ? 4.043 10.513 -21.734 1.00 84.19 122 ASP A C 1
ATOM 951 O O . ASP A 1 122 ? 3.432 11.577 -21.851 1.00 84.19 122 ASP A O 1
ATOM 955 N N . PHE A 1 123 ? 3.515 9.360 -22.136 1.00 87.88 123 PHE A N 1
ATOM 956 C CA . PHE A 1 123 ? 2.135 9.233 -22.595 1.00 87.88 123 PHE A CA 1
ATOM 957 C C . PHE A 1 123 ? 1.422 8.089 -21.871 1.00 87.88 123 PHE A C 1
ATOM 959 O O . PHE A 1 123 ? 2.033 7.081 -21.508 1.00 87.88 123 PHE A O 1
ATOM 966 N N . GLY A 1 124 ? 0.118 8.270 -21.653 1.00 89.56 124 GLY A N 1
ATOM 967 C CA . GLY A 1 124 ? -0.766 7.239 -21.119 1.00 89.56 124 GLY A CA 1
ATOM 968 C C . GLY A 1 124 ? -1.097 6.207 -22.192 1.00 89.56 124 GLY A C 1
ATOM 969 O O . GLY A 1 124 ? -1.352 6.557 -23.345 1.00 89.56 124 GLY A O 1
ATOM 970 N N . THR A 1 125 ? -1.042 4.931 -21.829 1.00 91.38 125 THR A N 1
ATOM 971 C CA . THR A 1 125 ? -1.298 3.817 -22.756 1.00 91.38 125 THR A CA 1
ATOM 972 C C . THR A 1 125 ? -2.772 3.408 -22.814 1.00 91.38 125 THR A C 1
ATOM 974 O O . THR A 1 125 ? -3.140 2.579 -23.641 1.00 91.38 125 THR A O 1
ATOM 977 N N . GLY A 1 126 ? -3.615 3.932 -21.919 1.00 92.56 126 GLY A N 1
ATOM 978 C CA . GLY A 1 126 ? -4.982 3.467 -21.678 1.00 92.56 126 GLY A CA 1
ATOM 979 C C . GLY A 1 126 ? -5.069 2.116 -20.959 1.00 92.56 126 GLY A C 1
ATOM 980 O O . GLY A 1 126 ? -6.167 1.647 -20.661 1.00 92.56 126 GLY A O 1
ATOM 981 N N . PHE A 1 127 ? -3.936 1.473 -20.667 1.00 92.81 127 PHE A N 1
ATOM 982 C CA . PHE A 1 127 ? -3.889 0.169 -20.021 1.00 92.81 127 PHE A CA 1
ATOM 983 C C . PHE A 1 127 ? -3.781 0.310 -18.501 1.00 92.81 127 PHE A C 1
ATOM 985 O O . PHE A 1 127 ? -2.902 1.009 -18.002 1.00 92.81 127 PHE A O 1
ATOM 992 N N . LYS A 1 128 ? -4.648 -0.386 -17.757 1.00 94.38 128 LYS A N 1
ATOM 993 C CA . LYS A 1 128 ? -4.603 -0.465 -16.290 1.00 94.38 128 LYS A CA 1
ATOM 994 C C . LYS A 1 128 ? -4.104 -1.851 -15.875 1.00 94.38 128 LYS A C 1
ATOM 996 O O . LYS A 1 128 ? -4.872 -2.805 -15.969 1.00 94.38 128 LYS A O 1
ATOM 1001 N N . PRO A 1 129 ? -2.826 -1.991 -15.478 1.00 91.31 129 PRO A N 1
ATOM 1002 C CA . PRO A 1 129 ? -2.196 -3.298 -15.310 1.00 91.31 129 PRO A CA 1
ATOM 1003 C C . PRO A 1 129 ? -2.590 -4.018 -14.019 1.00 91.31 129 PRO A C 1
ATOM 1005 O O . PRO A 1 129 ? -2.339 -5.215 -13.911 1.00 91.31 129 PRO A O 1
ATOM 1008 N N . PHE A 1 130 ? -3.143 -3.301 -13.039 1.00 92.06 130 PHE A N 1
ATOM 1009 C CA . PHE A 1 130 ? -3.439 -3.858 -11.724 1.00 92.06 130 PHE A CA 1
ATOM 1010 C C . PHE A 1 130 ? -4.782 -4.574 -11.699 1.00 92.06 130 PHE A C 1
ATOM 1012 O O . PHE A 1 130 ? -5.776 -4.071 -12.229 1.00 92.06 130 PHE A O 1
ATOM 1019 N N . VAL A 1 131 ? -4.812 -5.737 -11.057 1.00 91.25 131 VAL A N 1
ATOM 1020 C CA . VAL A 1 131 ? -6.032 -6.524 -10.902 1.00 91.25 131 VAL A CA 1
ATOM 1021 C C . VAL A 1 131 ? -6.863 -6.011 -9.738 1.00 91.25 131 VAL A C 1
ATOM 1023 O O . VAL A 1 131 ? -6.333 -5.633 -8.689 1.00 91.25 131 VAL A O 1
ATOM 1026 N N . ASP A 1 132 ? -8.185 -6.057 -9.905 1.00 89.06 132 ASP A N 1
ATOM 1027 C CA . ASP A 1 132 ? -9.111 -5.879 -8.799 1.00 89.06 132 ASP A CA 1
ATOM 1028 C C . ASP A 1 132 ? -9.642 -7.221 -8.296 1.00 89.06 132 ASP A C 1
ATOM 1030 O O . ASP A 1 132 ? -9.970 -8.127 -9.057 1.00 89.06 132 ASP A O 1
ATOM 1034 N N . VAL A 1 133 ? -9.657 -7.351 -6.979 1.00 89.94 133 VAL A N 1
ATOM 1035 C CA . VAL A 1 133 ? -9.969 -8.555 -6.218 1.00 89.94 133 VAL A CA 1
ATOM 1036 C C . VAL A 1 133 ? -10.947 -8.150 -5.135 1.00 89.94 133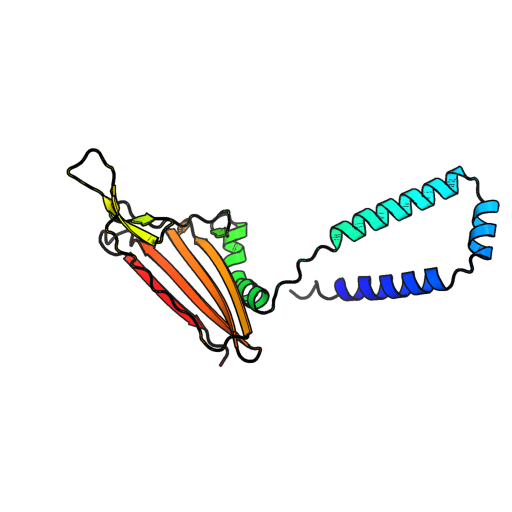 VAL A C 1
ATOM 1038 O O . VAL A 1 133 ? -10.577 -7.500 -4.147 1.00 89.94 133 VAL A O 1
ATOM 1041 N N . GLU A 1 134 ? -12.183 -8.578 -5.327 1.00 88.56 134 GLU A N 1
ATOM 1042 C CA . GLU A 1 134 ? -13.272 -8.409 -4.382 1.00 88.56 134 GLU A CA 1
ATOM 1043 C C . GLU A 1 134 ? -13.680 -9.770 -3.823 1.00 88.56 134 GLU A C 1
ATOM 1045 O O . GLU A 1 134 ? -13.715 -10.772 -4.538 1.00 88.56 134 GLU A O 1
ATOM 1050 N N . VAL A 1 135 ? -13.959 -9.807 -2.521 1.00 86.94 135 VAL A N 1
ATOM 1051 C CA . VAL A 1 135 ? -14.483 -10.997 -1.846 1.00 86.94 135 VAL A CA 1
ATOM 1052 C C . VAL A 1 135 ? -15.993 -10.828 -1.734 1.00 86.94 135 VAL A C 1
ATOM 1054 O O . VAL A 1 135 ? -16.471 -9.810 -1.242 1.00 86.94 135 VAL A O 1
ATOM 1057 N N . THR A 1 136 ? -16.752 -11.810 -2.210 1.00 86.69 136 THR A N 1
ATOM 1058 C CA . THR A 1 136 ? -18.220 -11.799 -2.153 1.00 86.69 136 THR A CA 1
ATOM 1059 C C . THR A 1 136 ? -18.731 -12.357 -0.825 1.00 86.69 136 THR A C 1
ATOM 1061 O O . THR A 1 136 ? -18.098 -13.246 -0.261 1.00 86.69 136 THR A O 1
ATOM 1064 N N . GLY A 1 137 ? -19.908 -11.914 -0.370 1.00 82.81 137 GLY A N 1
ATOM 1065 C CA . GLY A 1 137 ? -20.544 -12.451 0.845 1.00 82.81 137 GLY A CA 1
ATOM 1066 C C . GLY A 1 137 ? -19.945 -11.914 2.147 1.00 82.81 137 GLY A C 1
ATOM 1067 O O . GLY A 1 137 ? -19.839 -12.643 3.124 1.00 82.81 137 GLY A O 1
ATOM 1068 N N . THR A 1 138 ? -19.511 -10.654 2.148 1.00 84.94 138 THR A N 1
ATOM 1069 C CA . THR A 1 138 ? -18.821 -10.023 3.281 1.00 84.94 138 THR A CA 1
ATOM 1070 C C . THR A 1 138 ? -19.758 -9.114 4.068 1.00 84.94 138 THR A C 1
ATOM 1072 O O . THR A 1 138 ? -20.519 -8.358 3.464 1.00 84.94 138 THR A O 1
ATOM 1075 N N . ASP A 1 139 ? -19.617 -9.085 5.391 1.00 82.69 139 ASP A N 1
ATOM 1076 C CA . ASP A 1 139 ? -20.408 -8.204 6.261 1.00 82.69 139 ASP A CA 1
ATOM 1077 C C . ASP A 1 139 ? -19.899 -6.757 6.249 1.00 82.69 139 ASP A C 1
ATOM 1079 O O . ASP A 1 139 ? -20.657 -5.798 6.381 1.00 82.69 139 ASP A O 1
ATOM 1083 N N . SER A 1 140 ? -18.579 -6.587 6.147 1.00 90.88 140 SER A N 1
A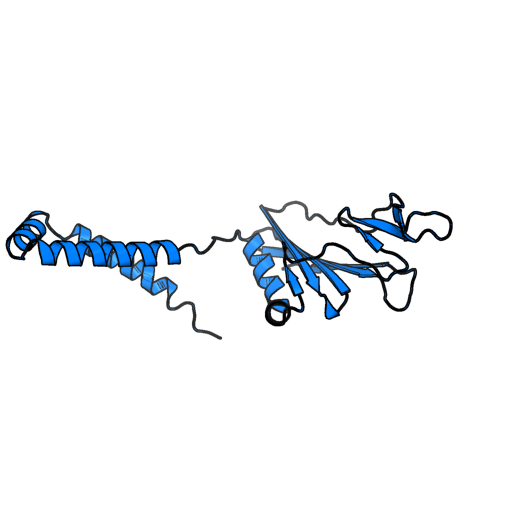TOM 1084 C CA . SER A 1 140 ? -17.927 -5.276 6.107 1.00 90.88 140 SER A CA 1
ATOM 1085 C C . SER A 1 140 ? -16.533 -5.372 5.496 1.00 90.88 140 SER A C 1
ATOM 1087 O O . SER A 1 140 ? -15.898 -6.427 5.549 1.00 90.88 140 SER A O 1
ATOM 1089 N N . SER A 1 141 ? -16.039 -4.256 4.959 1.00 93.44 141 SER A N 1
ATOM 1090 C CA . SER A 1 141 ? -14.686 -4.133 4.417 1.00 93.44 141 SER A CA 1
ATOM 1091 C C . SER A 1 141 ? -14.015 -2.845 4.879 1.00 93.44 141 SER A C 1
ATOM 1093 O O . SER A 1 141 ? -14.679 -1.830 5.083 1.00 93.44 141 SER A O 1
ATOM 1095 N N . ALA A 1 142 ? -12.694 -2.876 4.999 1.00 94.62 142 ALA A N 1
ATOM 1096 C CA . ALA A 1 142 ? -11.862 -1.701 5.210 1.00 94.62 142 ALA A CA 1
ATOM 1097 C C . ALA A 1 142 ? -10.560 -1.863 4.429 1.00 94.62 142 ALA A C 1
ATOM 1099 O O . ALA A 1 142 ? -10.109 -2.986 4.191 1.00 94.62 142 ALA A O 1
ATOM 1100 N N . GLU A 1 143 ? -9.942 -0.748 4.062 1.00 94.31 143 GLU A N 1
ATOM 1101 C CA . GLU A 1 143 ? -8.673 -0.746 3.348 1.00 94.31 143 GLU A CA 1
ATOM 1102 C C . GLU A 1 143 ? -7.728 0.334 3.862 1.00 94.31 143 GLU A C 1
ATOM 1104 O O . GLU A 1 143 ? -8.156 1.337 4.428 1.00 94.31 143 GLU A O 1
ATOM 1109 N N . THR A 1 144 ? -6.434 0.108 3.664 1.00 94.25 144 THR A N 1
ATOM 1110 C CA . THR A 1 144 ? -5.388 1.119 3.830 1.00 94.25 144 THR A CA 1
ATOM 1111 C C . THR A 1 144 ? -4.357 0.954 2.728 1.00 94.25 144 THR A C 1
ATOM 1113 O O . THR A 1 144 ? -4.043 -0.169 2.309 1.00 94.25 144 THR A O 1
ATOM 1116 N N . THR A 1 145 ? -3.822 2.078 2.266 1.00 93.62 145 THR A N 1
ATOM 1117 C CA . THR A 1 145 ? -2.779 2.113 1.244 1.00 93.62 145 THR A CA 1
ATOM 1118 C C . THR A 1 145 ? -1.545 2.784 1.817 1.00 93.62 145 THR A C 1
ATOM 1120 O O . THR A 1 145 ? -1.628 3.805 2.498 1.00 93.62 145 THR A O 1
ATOM 1123 N N . PHE A 1 146 ? -0.378 2.208 1.548 1.00 95.19 146 PHE A N 1
ATOM 1124 C CA . PHE A 1 146 ? 0.886 2.764 1.996 1.00 95.19 146 PHE A CA 1
ATOM 1125 C C . PHE A 1 146 ? 2.012 2.525 0.997 1.00 95.19 146 PHE A C 1
ATOM 1127 O O . PHE A 1 146 ? 2.038 1.537 0.262 1.00 95.19 146 PHE A O 1
ATOM 1134 N N . THR A 1 147 ? 2.979 3.433 0.998 1.00 95.12 147 THR A N 1
ATOM 1135 C CA . THR A 1 147 ? 4.140 3.404 0.110 1.00 95.12 147 THR A CA 1
ATOM 1136 C C . THR A 1 147 ? 5.390 3.112 0.926 1.00 95.12 147 THR A C 1
ATOM 1138 O O . THR A 1 147 ? 5.737 3.877 1.819 1.00 95.12 147 THR A O 1
ATOM 1141 N N . GLU A 1 148 ? 6.104 2.035 0.604 1.00 94.56 148 GLU A N 1
ATOM 1142 C CA . GLU A 1 148 ? 7.432 1.749 1.149 1.00 94.56 148 GLU A CA 1
ATOM 1143 C C . GLU A 1 148 ? 8.493 2.481 0.314 1.00 94.56 148 GLU A C 1
ATOM 1145 O O . GLU A 1 148 ? 8.938 1.978 -0.722 1.00 94.56 148 GLU A O 1
ATOM 1150 N N . PHE A 1 149 ? 8.939 3.658 0.756 1.00 92.75 149 PHE A N 1
ATOM 1151 C CA . PHE A 1 149 ? 9.836 4.515 -0.028 1.00 92.75 149 PHE A CA 1
ATOM 1152 C C . PHE A 1 149 ? 11.201 3.871 -0.290 1.00 92.75 149 PHE A C 1
ATOM 1154 O O . PHE A 1 149 ? 11.709 3.916 -1.410 1.00 92.75 149 PHE A O 1
ATOM 1161 N N . LYS A 1 150 ? 11.783 3.196 0.712 1.00 91.00 150 LYS A N 1
ATOM 1162 C CA . LYS A 1 150 ? 13.091 2.524 0.566 1.00 91.00 150 LYS A CA 1
ATOM 1163 C C . LYS A 1 150 ? 13.048 1.405 -0.479 1.00 91.00 150 LYS A C 1
ATOM 1165 O O . LYS A 1 150 ? 13.984 1.252 -1.270 1.00 91.00 150 LYS A O 1
ATOM 1170 N N . ALA A 1 151 ? 11.961 0.635 -0.501 1.00 91.25 151 ALA A N 1
ATOM 1171 C CA . ALA A 1 151 ? 11.771 -0.462 -1.446 1.00 91.25 151 ALA A CA 1
ATOM 1172 C C . ALA A 1 151 ? 11.219 0.015 -2.801 1.00 91.25 151 ALA A C 1
ATOM 1174 O O . ALA A 1 151 ? 11.466 -0.633 -3.817 1.00 91.25 151 ALA A O 1
ATOM 1175 N N . GLY A 1 152 ? 10.558 1.174 -2.852 1.00 92.38 152 GLY A N 1
ATOM 1176 C CA . GLY A 1 152 ? 9.853 1.664 -4.037 1.00 92.38 152 GLY A CA 1
ATOM 1177 C C . GLY A 1 152 ? 8.627 0.809 -4.358 1.00 92.38 152 GLY A C 1
ATOM 1178 O O . GLY A 1 152 ? 8.437 0.426 -5.509 1.00 92.38 152 GLY A O 1
ATOM 1179 N N . ARG A 1 153 ? 7.855 0.439 -3.329 1.00 94.62 153 ARG A N 1
ATOM 1180 C CA . ARG A 1 153 ? 6.672 -0.425 -3.451 1.00 94.62 153 ARG A CA 1
ATOM 1181 C C . ARG A 1 153 ? 5.431 0.310 -2.975 1.00 94.62 153 ARG A C 1
ATOM 1183 O O . ARG A 1 153 ? 5.475 0.961 -1.934 1.00 94.62 153 ARG A O 1
ATOM 1190 N N . LEU A 1 154 ? 4.333 0.147 -3.698 1.00 95.00 154 LEU A N 1
ATOM 1191 C CA . LEU A 1 154 ? 3.003 0.520 -3.232 1.00 95.00 154 LEU A CA 1
ATOM 1192 C C . LEU A 1 154 ? 2.325 -0.727 -2.678 1.00 95.00 154 LEU A C 1
ATOM 1194 O O . LEU A 1 154 ? 2.376 -1.787 -3.306 1.00 95.00 154 LEU A O 1
ATOM 1198 N N . ARG A 1 155 ? 1.694 -0.613 -1.514 1.00 95.00 155 ARG A N 1
ATOM 1199 C CA . ARG A 1 155 ? 0.894 -1.683 -0.933 1.00 95.00 155 ARG A CA 1
ATOM 1200 C C . ARG A 1 155 ? -0.501 -1.210 -0.605 1.00 95.00 155 ARG A C 1
ATOM 1202 O O . ARG A 1 155 ? -0.685 -0.122 -0.076 1.00 95.00 155 ARG A O 1
ATOM 1209 N N . ASN A 1 156 ? -1.457 -2.087 -0.853 1.00 94.69 156 ASN A N 1
ATOM 1210 C CA . ASN A 1 156 ? -2.831 -1.936 -0.415 1.00 94.69 156 ASN A CA 1
ATOM 1211 C C . ASN A 1 156 ? -3.204 -3.173 0.407 1.00 94.69 156 ASN A C 1
ATOM 1213 O O . ASN A 1 156 ? -2.974 -4.305 -0.023 1.00 94.69 156 ASN A O 1
ATOM 1217 N N . ILE A 1 157 ? -3.720 -2.955 1.613 1.00 95.44 157 ILE A N 1
ATOM 1218 C CA . ILE A 1 157 ? -4.289 -4.005 2.454 1.00 95.44 157 ILE A CA 1
ATOM 1219 C C . ILE A 1 157 ? -5.781 -3.739 2.523 1.00 95.44 157 ILE A C 1
ATOM 1221 O O . ILE A 1 157 ? -6.194 -2.757 3.133 1.00 95.44 157 ILE A O 1
ATOM 1225 N N . LYS A 1 158 ? -6.575 -4.639 1.953 1.00 95.50 158 LYS A N 1
ATOM 1226 C CA . LYS A 1 158 ? -8.033 -4.623 2.040 1.00 95.50 158 LYS A CA 1
ATOM 1227 C C . LYS A 1 158 ? -8.486 -5.854 2.805 1.00 95.50 158 LYS A C 1
ATOM 1229 O O . LYS A 1 158 ? -8.236 -6.976 2.370 1.00 95.50 158 LYS A O 1
ATOM 1234 N N . CYS A 1 159 ? -9.103 -5.654 3.961 1.00 95.19 159 CYS A N 1
ATOM 1235 C CA . CYS A 1 159 ? -9.638 -6.741 4.771 1.00 95.19 159 CYS A CA 1
ATOM 1236 C C . CYS A 1 159 ? -11.162 -6.720 4.770 1.00 95.19 159 CYS A C 1
ATOM 1238 O O . CYS A 1 159 ? -11.796 -5.664 4.746 1.00 95.19 159 CYS A O 1
ATOM 1240 N N . TYR A 1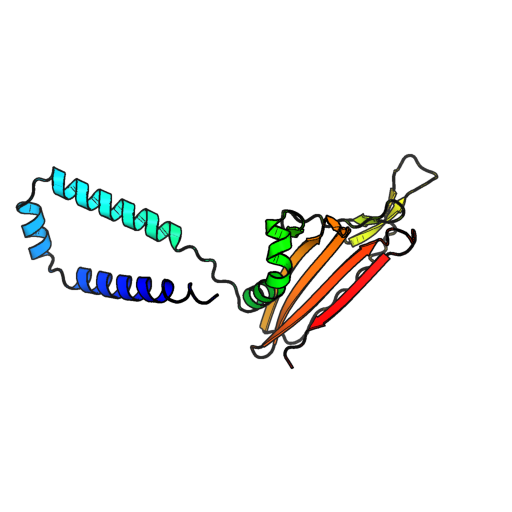 160 ? -11.721 -7.915 4.842 1.00 94.44 160 TYR A N 1
ATOM 1241 C CA . TYR A 1 160 ? -13.135 -8.217 4.845 1.00 94.44 160 TYR A CA 1
ATOM 1242 C C . TYR A 1 160 ? -13.461 -9.024 6.097 1.00 94.44 160 TYR A C 1
ATOM 1244 O O . TYR A 1 160 ? -12.647 -9.833 6.551 1.00 94.44 160 TYR A O 1
ATOM 1252 N N . VAL A 1 161 ? -14.655 -8.811 6.639 1.00 93.12 161 VAL A N 1
ATOM 1253 C CA . VAL A 1 161 ? -15.220 -9.669 7.683 1.00 93.12 161 VAL A CA 1
ATOM 1254 C C . VAL A 1 161 ? -16.157 -10.666 7.013 1.00 93.12 161 VAL A C 1
ATOM 1256 O O . VAL A 1 161 ? -17.117 -10.253 6.361 1.00 93.12 161 VAL A O 1
ATOM 1259 N N . VAL A 1 162 ? -15.851 -11.953 7.160 1.00 90.94 162 VAL A N 1
ATOM 1260 C CA . VAL A 1 162 ? -16.633 -13.080 6.634 1.00 90.94 162 VAL A CA 1
ATOM 1261 C C . VAL A 1 162 ? -16.934 -14.000 7.808 1.00 90.94 162 VAL A C 1
ATOM 1263 O O . VAL A 1 162 ? -16.005 -14.468 8.461 1.00 90.94 162 VAL A O 1
ATOM 1266 N N . ASP A 1 163 ? -18.214 -14.192 8.129 1.00 87.81 163 ASP A N 1
ATOM 1267 C CA . ASP A 1 163 ? -18.670 -15.008 9.267 1.00 87.81 163 ASP A CA 1
ATOM 1268 C C . ASP A 1 163 ? -18.019 -14.630 10.615 1.00 87.81 163 ASP A C 1
ATOM 1270 O O . ASP A 1 163 ? -17.808 -15.457 11.499 1.00 87.81 163 ASP A O 1
ATOM 1274 N N . GLY A 1 164 ? -17.694 -13.345 10.791 1.00 86.06 164 GLY A N 1
ATOM 1275 C CA . GLY A 1 164 ? -17.030 -12.826 11.990 1.00 86.06 164 GLY A CA 1
ATOM 1276 C C . GLY A 1 164 ? -15.502 -12.945 12.009 1.00 86.06 164 GLY A C 1
ATOM 1277 O O . GLY A 1 164 ? -14.890 -12.370 12.910 1.00 86.06 164 GLY A O 1
ATOM 1278 N N . GLU A 1 165 ? -14.897 -13.587 11.010 1.00 90.44 165 GLU A N 1
ATOM 1279 C CA . GLU A 1 165 ? -13.451 -13.767 10.856 1.00 90.44 165 GLU A CA 1
ATOM 1280 C C . GLU A 1 165 ? -12.843 -12.807 9.812 1.00 90.44 165 GLU A C 1
ATOM 1282 O O . GLU A 1 165 ? -13.537 -12.275 8.942 1.00 90.44 165 GLU A O 1
ATOM 1287 N N . CYS A 1 166 ? -11.528 -12.558 9.892 1.00 92.06 166 CYS A N 1
ATOM 1288 C CA . CYS A 1 166 ? -10.826 -11.576 9.052 1.00 92.06 166 CYS A CA 1
ATOM 1289 C C . CYS A 1 166 ? -10.148 -12.217 7.829 1.00 92.06 166 CYS A C 1
ATOM 1291 O O . CYS A 1 166 ? -9.083 -12.818 7.968 1.00 92.06 166 CYS A O 1
ATOM 1293 N N . ALA A 1 167 ? -10.668 -11.983 6.623 1.00 93.94 167 ALA A N 1
ATOM 1294 C CA . ALA A 1 167 ? -9.991 -12.316 5.366 1.00 93.94 167 ALA A CA 1
ATOM 1295 C C . ALA A 1 167 ? -9.337 -11.067 4.757 1.00 93.94 167 ALA A C 1
ATOM 1297 O O . ALA A 1 167 ? -10.002 -10.054 4.566 1.00 93.94 167 ALA A O 1
ATOM 1298 N N . CYS A 1 168 ? -8.046 -11.109 4.425 1.00 94.69 168 CYS A N 1
ATOM 1299 C CA . CYS A 1 168 ? -7.320 -9.940 3.914 1.00 94.69 168 CYS A CA 1
ATOM 1300 C C . CYS A 1 168 ? -6.676 -10.203 2.555 1.00 94.69 168 CYS A C 1
ATOM 1302 O O . CYS A 1 168 ? -5.973 -11.193 2.364 1.00 94.69 168 CYS A O 1
ATOM 1304 N N . VAL A 1 169 ? -6.837 -9.258 1.637 1.00 95.44 169 VAL A N 1
ATOM 1305 C CA . VAL A 1 169 ? -6.132 -9.190 0.361 1.00 95.44 169 VAL A CA 1
ATOM 1306 C C . VAL A 1 169 ? -5.042 -8.133 0.482 1.00 95.44 169 VAL A C 1
ATOM 1308 O O . VAL A 1 169 ? -5.307 -6.977 0.803 1.00 95.44 169 VAL A O 1
ATOM 1311 N N . ILE A 1 170 ? -3.801 -8.540 0.249 1.00 95.56 170 ILE A N 1
ATOM 1312 C CA . ILE A 1 170 ? -2.629 -7.670 0.283 1.00 95.56 170 ILE A CA 1
ATOM 1313 C C . ILE A 1 170 ? -2.092 -7.592 -1.135 1.00 95.56 170 ILE A C 1
ATOM 1315 O O . ILE A 1 170 ? -1.585 -8.588 -1.653 1.00 95.56 170 ILE A O 1
ATOM 1319 N N . ARG A 1 171 ? -2.184 -6.417 -1.748 1.00 95.69 171 ARG A N 1
ATOM 1320 C CA . ARG A 1 171 ? -1.587 -6.143 -3.056 1.00 95.69 171 ARG A CA 1
ATOM 1321 C C . ARG A 1 171 ? -0.282 -5.402 -2.858 1.00 95.69 171 ARG A C 1
ATOM 1323 O O . ARG A 1 171 ? -0.203 -4.492 -2.037 1.00 95.69 171 ARG A O 1
ATOM 1330 N N . THR A 1 172 ? 0.756 -5.829 -3.561 1.00 95.81 172 THR A N 1
ATOM 1331 C CA . THR A 1 172 ? 2.068 -5.181 -3.566 1.00 95.81 172 THR A CA 1
ATOM 1332 C C . THR A 1 172 ? 2.485 -4.957 -5.004 1.00 95.81 172 THR A C 1
ATOM 1334 O O . THR A 1 172 ? 2.673 -5.917 -5.742 1.00 95.81 172 THR A O 1
ATOM 1337 N N . SER A 1 173 ? 2.677 -3.702 -5.379 1.00 95.81 173 SER A N 1
ATOM 1338 C CA . SER A 1 173 ? 2.966 -3.318 -6.755 1.00 95.81 173 SER A CA 1
ATOM 1339 C C . SER A 1 173 ? 4.272 -2.536 -6.821 1.00 95.81 173 SER A C 1
ATOM 1341 O O . SER A 1 173 ? 4.550 -1.685 -5.970 1.00 95.81 173 SER A O 1
ATOM 1343 N N . TYR A 1 174 ? 5.111 -2.843 -7.810 1.00 96.00 174 TYR A N 1
ATOM 1344 C CA . TYR A 1 174 ? 6.365 -2.130 -8.046 1.00 96.00 174 TYR A CA 1
ATOM 1345 C C . TYR A 1 174 ? 6.863 -2.289 -9.485 1.00 96.00 174 TYR A C 1
ATOM 1347 O O . TYR A 1 174 ? 6.680 -3.324 -10.123 1.00 96.00 174 TYR A O 1
ATOM 1355 N N . ALA A 1 175 ? 7.557 -1.270 -9.987 1.00 96.00 175 ALA A N 1
ATOM 1356 C CA . ALA A 1 175 ? 8.312 -1.358 -11.230 1.00 96.00 175 ALA A CA 1
ATOM 1357 C C . ALA A 1 175 ? 9.705 -1.918 -10.923 1.00 96.00 175 ALA A C 1
ATOM 1359 O O . ALA A 1 175 ? 10.401 -1.447 -10.017 1.00 96.00 175 ALA A O 1
ATOM 1360 N N . HIS A 1 176 ? 10.129 -2.950 -11.647 1.00 96.00 176 HIS A N 1
ATOM 1361 C CA . HIS A 1 176 ? 11.406 -3.596 -11.381 1.00 96.00 176 HIS A CA 1
ATOM 1362 C C . HIS A 1 176 ? 12.563 -2.630 -11.693 1.00 96.00 176 HIS A C 1
ATOM 1364 O O . HIS A 1 176 ? 12.643 -2.057 -12.776 1.00 96.00 176 HIS A O 1
ATOM 1370 N N . ARG A 1 177 ? 13.511 -2.474 -10.756 1.00 92.50 177 ARG A N 1
ATOM 1371 C CA . ARG A 1 177 ? 14.627 -1.512 -10.895 1.00 92.50 177 ARG A CA 1
ATOM 1372 C C . ARG A 1 177 ? 15.604 -1.876 -12.019 1.00 92.50 177 ARG A C 1
ATOM 1374 O O . ARG A 1 177 ? 16.029 -1.013 -12.772 1.00 92.50 177 ARG A O 1
ATOM 1381 N N . THR A 1 178 ? 15.964 -3.158 -12.130 1.00 93.81 178 THR A N 1
ATOM 1382 C CA . THR A 1 178 ? 16.935 -3.642 -13.134 1.00 93.81 178 THR A CA 1
ATOM 1383 C C . THR A 1 178 ? 16.300 -4.037 -14.473 1.00 93.81 178 THR A C 1
ATOM 1385 O O . THR A 1 178 ? 16.862 -3.757 -15.527 1.00 93.81 178 THR A O 1
ATOM 1388 N N . LYS A 1 179 ? 15.132 -4.693 -14.454 1.00 96.06 179 LYS A N 1
ATOM 1389 C CA . LYS A 1 179 ? 14.386 -5.098 -15.650 1.00 96.06 179 LYS A CA 1
ATOM 1390 C C . LYS A 1 179 ? 13.423 -3.980 -16.048 1.00 96.06 179 LYS A C 1
ATOM 1392 O O . LYS A 1 179 ? 12.334 -3.875 -15.498 1.00 96.06 179 LYS A O 1
ATOM 1397 N N . LYS A 1 180 ? 13.858 -3.140 -16.985 1.00 91.75 180 LYS A N 1
ATOM 1398 C CA . LYS A 1 180 ? 13.211 -1.868 -17.348 1.00 91.75 180 LYS A CA 1
ATOM 1399 C C . LYS A 1 180 ? 11.745 -2.002 -17.773 1.00 91.75 180 LYS A C 1
ATOM 1401 O O . LYS A 1 180 ? 10.942 -1.146 -17.429 1.00 91.75 180 LYS A O 1
ATOM 1406 N N . GLU A 1 181 ? 11.410 -3.089 -18.456 1.00 92.50 181 GLU A N 1
ATOM 1407 C CA . GLU A 1 181 ? 10.085 -3.345 -19.041 1.00 92.50 181 GLU A CA 1
ATOM 1408 C C . GLU A 1 181 ? 9.149 -4.133 -18.110 1.00 92.50 181 GLU A C 1
ATOM 1410 O O . GLU A 1 181 ? 8.054 -4.519 -18.508 1.00 92.50 181 GLU A O 1
ATOM 1415 N N . LEU A 1 182 ? 9.572 -4.409 -16.872 1.00 94.88 182 LEU A N 1
ATOM 1416 C CA . LEU A 1 182 ? 8.836 -5.282 -15.965 1.00 94.88 182 LEU A CA 1
ATOM 1417 C C . LEU A 1 182 ? 8.126 -4.484 -14.867 1.00 94.88 182 LEU A C 1
ATOM 1419 O O . LEU A 1 182 ? 8.764 -3.935 -13.964 1.00 94.88 182 LEU A O 1
ATOM 1423 N N . LEU A 1 183 ? 6.797 -4.504 -14.916 1.00 95.31 183 LEU A N 1
ATOM 1424 C CA . LEU A 1 183 ? 5.922 -4.151 -13.803 1.00 95.31 183 LEU A CA 1
ATOM 1425 C C . LEU A 1 183 ? 5.497 -5.433 -13.084 1.00 95.31 183 LEU A C 1
ATOM 1427 O O . LEU A 1 183 ? 5.173 -6.425 -13.734 1.00 95.31 183 LEU A O 1
ATOM 1431 N N . VAL A 1 184 ? 5.513 -5.418 -11.755 1.00 95.81 184 VAL A N 1
ATOM 1432 C CA . VAL A 1 184 ? 5.124 -6.565 -10.932 1.00 95.81 184 VAL A CA 1
ATOM 1433 C C . VAL A 1 184 ? 3.982 -6.159 -10.015 1.00 95.81 184 VAL A C 1
ATOM 1435 O O . VAL A 1 184 ? 4.054 -5.122 -9.353 1.00 95.81 184 VAL A O 1
ATOM 1438 N N . GLU A 1 185 ? 2.962 -7.008 -9.956 1.00 95.62 185 GLU A N 1
ATOM 1439 C CA . GLU A 1 185 ? 1.924 -6.992 -8.934 1.00 95.62 185 GLU A CA 1
ATOM 1440 C C . GLU A 1 185 ? 1.880 -8.363 -8.255 1.00 95.62 185 GLU A C 1
ATOM 1442 O O . GLU A 1 185 ? 1.767 -9.403 -8.903 1.00 95.62 185 GLU A O 1
ATOM 1447 N N . GLU A 1 186 ? 1.993 -8.359 -6.934 1.00 96.12 186 GLU A N 1
ATOM 1448 C CA . GLU A 1 186 ? 1.852 -9.532 -6.085 1.00 96.12 186 GLU A CA 1
ATOM 1449 C C . GLU A 1 186 ? 0.550 -9.409 -5.298 1.00 96.12 186 GLU A C 1
ATOM 1451 O O . GLU A 1 186 ? 0.376 -8.474 -4.512 1.00 96.12 186 GLU A O 1
ATOM 1456 N N . VAL A 1 187 ? -0.350 -10.375 -5.470 1.00 96.06 187 VAL A N 1
ATOM 1457 C CA . VAL A 1 187 ? -1.594 -10.463 -4.702 1.00 96.06 187 VAL A CA 1
ATOM 1458 C C . VAL A 1 187 ? -1.491 -11.623 -3.723 1.00 96.06 187 VAL A C 1
ATOM 1460 O O . VAL A 1 187 ? -1.358 -12.780 -4.116 1.00 96.06 187 VAL A O 1
ATOM 1463 N N . LYS A 1 188 ? -1.576 -11.317 -2.429 1.00 95.19 188 LYS A N 1
ATOM 1464 C CA . LYS A 1 188 ? -1.599 -12.310 -1.356 1.00 95.19 188 LYS A CA 1
ATOM 1465 C C . LYS A 1 188 ? -2.942 -12.274 -0.648 1.00 95.19 188 LYS A C 1
ATOM 1467 O O . LYS A 1 188 ? -3.279 -11.282 -0.009 1.00 95.19 188 LYS A O 1
ATOM 1472 N N . ILE A 1 189 ? -3.669 -13.380 -0.720 1.00 93.44 189 ILE A N 1
ATOM 1473 C CA . ILE A 1 189 ? -4.921 -13.576 0.008 1.00 93.44 189 ILE A CA 1
ATOM 1474 C C . ILE A 1 189 ? -4.597 -14.345 1.289 1.00 93.44 189 ILE A C 1
ATOM 1476 O O . ILE A 1 189 ? -3.936 -15.381 1.250 1.00 93.44 189 ILE A O 1
ATOM 1480 N N . VAL A 1 190 ? -5.008 -13.804 2.429 1.00 91.06 190 VAL A N 1
ATOM 1481 C CA . VAL A 1 190 ? -4.878 -14.425 3.747 1.00 91.06 190 VAL A CA 1
ATOM 1482 C C . VAL A 1 190 ? -6.282 -14.766 4.217 1.00 91.06 190 VAL A C 1
ATOM 1484 O O . VAL A 1 190 ? -7.087 -13.866 4.452 1.00 91.06 190 VAL A O 1
ATOM 1487 N N . ASN A 1 191 ? -6.561 -16.062 4.303 1.00 85.50 191 ASN A N 1
ATOM 1488 C CA . ASN A 1 191 ? -7.814 -16.596 4.810 1.00 85.50 191 ASN A CA 1
ATOM 1489 C C . ASN A 1 191 ? -7.650 -16.916 6.313 1.00 85.50 191 ASN A C 1
ATOM 1491 O O . ASN A 1 191 ? -6.571 -17.369 6.700 1.00 85.50 191 ASN A O 1
ATOM 1495 N N . PRO A 1 192 ? -8.666 -16.657 7.151 1.00 71.69 192 PRO A N 1
ATOM 1496 C CA . PRO A 1 192 ? -8.691 -17.093 8.547 1.00 71.69 192 PRO A CA 1
ATOM 1497 C C . PRO A 1 192 ? -8.839 -18.615 8.746 1.00 71.69 192 PRO A C 1
ATOM 1499 O O . PRO A 1 192 ? -8.579 -19.080 9.853 1.00 71.69 192 PRO A O 1
ATOM 1502 N N . THR A 1 193 ? -9.245 -19.376 7.715 1.00 58.53 193 THR A N 1
ATOM 1503 C CA . THR A 1 193 ? -9.399 -20.850 7.782 1.00 58.53 193 THR A CA 1
ATOM 1504 C C . THR A 1 193 ? -8.088 -21.607 7.606 1.00 58.53 193 THR A C 1
ATOM 1506 O O . THR A 1 193 ? -7.292 -21.213 6.721 1.00 58.53 193 THR A O 1
#